Protein AF-A0A662R031-F1 (afdb_monomer)

Mean predicted aligned error: 3.91 Å

Sequence (204 aa):
MPPELRKPIEELRFLLDRGYPKSYAVKFISDHHRLHNQYRYILSRVVHSTSTVDVRRRKTVGCDELGGEILWIDGYNVIITVEHLITGEHLFLCDDGFLRDIKGVFRSYKLTESSKKSVNLILDFIGYIKPEYTYFILDEKISKSGELAGYIRRELKSRGMKGEVKLSDCVDSELKNVKNGIVATADGIIVDAVERVADLPMCV

Radius of gyration: 17.53 Å; Cα contacts (8 Å, |Δi|>4): 319; chains: 1; bounding box: 44×31×44 Å

Nearest PDB structures (foldseek):
  7k46-assembly1_A  TM=4.163E-01  e=2.071E-01  Leishmania major
  5mko-assembly1_B  TM=4.611E-01  e=1.226E+00  Pyrococcus horikoshii OT3
  3vrh-assembly1_A-2  TM=3.891E-01  e=2.055E+00  Pyrococcus horikoshii OT3
  8z91-assembly1_A  TM=4.596E-01  e=5.450E+00  soil metagenome
  7yzm-assembly1_B  TM=2.790E-01  e=2.441E+00  Carboxydothermus hydrogenoformans Z-2901

Structure (mmCIF, N/CA/C/O backbone):
data_AF-A0A662R031-F1
#
_entry.id   AF-A0A662R031-F1
#
loop_
_atom_site.group_PDB
_atom_site.id
_atom_site.type_symbol
_atom_site.label_atom_id
_atom_site.label_alt_id
_atom_site.label_comp_id
_atom_site.label_asym_id
_atom_site.label_entity_id
_atom_site.label_seq_id
_atom_site.pdbx_PDB_ins_code
_atom_site.Cartn_x
_atom_site.Cartn_y
_atom_site.Cartn_z
_atom_site.occupancy
_atom_site.B_iso_or_equiv
_atom_site.auth_seq_id
_atom_site.auth_comp_id
_atom_site.auth_asym_id
_atom_site.auth_atom_id
_atom_site.pdbx_PDB_model_num
ATOM 1 N N . MET A 1 1 ? 8.319 11.240 -15.036 1.00 70.31 1 MET A N 1
ATOM 2 C CA . MET A 1 1 ? 9.285 10.118 -15.064 1.00 70.31 1 MET A CA 1
ATOM 3 C C . MET A 1 1 ? 10.517 10.545 -15.855 1.00 70.31 1 MET A C 1
ATOM 5 O O . MET A 1 1 ? 10.316 11.185 -16.883 1.00 70.31 1 MET A O 1
ATOM 9 N N . PRO A 1 2 ? 11.749 10.260 -15.392 1.00 78.00 2 PRO A N 1
ATOM 10 C CA . PRO A 1 2 ? 12.975 10.646 -16.095 1.00 78.00 2 PRO A CA 1
ATOM 11 C C . PRO A 1 2 ? 13.027 10.091 -17.531 1.00 78.00 2 PRO A C 1
ATOM 13 O O . PRO A 1 2 ? 12.657 8.927 -17.726 1.00 78.00 2 PRO A O 1
ATOM 16 N N . PRO A 1 3 ? 13.483 10.872 -18.531 1.00 83.25 3 PRO A N 1
ATOM 17 C CA . PRO A 1 3 ? 13.564 10.421 -19.922 1.00 83.25 3 PRO A CA 1
ATOM 18 C C . PRO A 1 3 ? 14.404 9.154 -20.108 1.00 83.25 3 PRO A C 1
ATOM 20 O O . PRO A 1 3 ? 14.043 8.307 -20.926 1.00 83.25 3 PRO A O 1
ATOM 23 N N . GLU A 1 4 ? 15.469 8.973 -19.314 1.00 87.69 4 GLU A N 1
ATOM 24 C CA . GLU A 1 4 ? 16.324 7.783 -19.392 1.00 87.69 4 GLU A CA 1
ATOM 25 C C . GLU A 1 4 ? 15.608 6.472 -19.038 1.00 87.69 4 GLU A C 1
ATOM 27 O O . GLU A 1 4 ? 16.084 5.406 -19.415 1.00 87.69 4 GLU A O 1
ATOM 32 N N . LEU A 1 5 ? 14.452 6.518 -18.363 1.00 90.69 5 LEU A N 1
ATOM 33 C CA . LEU A 1 5 ? 13.699 5.316 -17.993 1.00 90.69 5 LEU A CA 1
ATOM 34 C C . LEU A 1 5 ? 12.710 4.857 -19.059 1.00 90.69 5 LEU A C 1
ATOM 36 O O . LEU A 1 5 ? 12.235 3.728 -18.981 1.00 90.69 5 LEU A O 1
ATOM 40 N N . ARG A 1 6 ? 12.412 5.681 -20.070 1.00 91.88 6 ARG A N 1
ATOM 41 C CA . ARG A 1 6 ? 11.380 5.351 -21.061 1.00 91.88 6 ARG A CA 1
ATOM 42 C C . ARG A 1 6 ? 11.679 4.037 -21.791 1.00 91.88 6 ARG A C 1
ATOM 44 O O . ARG A 1 6 ? 10.858 3.126 -21.760 1.00 91.88 6 ARG A O 1
ATOM 51 N N . LYS A 1 7 ? 12.866 3.927 -22.394 1.00 95.50 7 LYS A N 1
ATOM 52 C CA . LYS A 1 7 ? 13.281 2.728 -23.137 1.00 95.50 7 LYS A CA 1
ATOM 53 C C . LYS A 1 7 ? 13.470 1.498 -22.226 1.00 95.50 7 LYS A C 1
ATOM 55 O O . LYS A 1 7 ? 12.908 0.455 -22.553 1.00 95.50 7 LYS A O 1
ATOM 60 N N . PRO A 1 8 ? 14.144 1.602 -21.059 1.00 96.25 8 PRO A N 1
ATOM 61 C CA . PRO A 1 8 ? 14.191 0.508 -20.087 1.00 96.25 8 PRO A CA 1
ATOM 62 C C . PRO A 1 8 ? 12.818 -0.040 -19.682 1.00 96.25 8 PRO A C 1
ATOM 64 O O . PRO A 1 8 ? 12.670 -1.244 -19.503 1.00 96.25 8 PRO A O 1
ATOM 67 N N . ILE A 1 9 ? 11.805 0.815 -19.531 1.00 94.94 9 ILE A N 1
ATOM 68 C CA . ILE A 1 9 ? 10.456 0.387 -19.135 1.00 94.94 9 ILE A CA 1
ATOM 69 C C . ILE A 1 9 ? 9.765 -0.402 -20.245 1.00 94.94 9 ILE A C 1
ATOM 71 O O . ILE A 1 9 ? 9.167 -1.443 -19.970 1.00 94.94 9 ILE A O 1
ATOM 75 N N . GLU A 1 10 ? 9.864 0.068 -21.488 1.00 95.19 10 GLU A N 1
ATOM 76 C CA . GLU A 1 10 ? 9.324 -0.630 -22.659 1.00 95.19 10 GLU A CA 1
ATOM 77 C C . GLU A 1 10 ? 9.957 -2.028 -22.805 1.00 95.19 10 GLU A C 1
ATOM 79 O O . GLU A 1 10 ? 9.243 -3.025 -22.928 1.00 95.19 10 GLU A O 1
ATOM 84 N N . GLU A 1 11 ? 11.285 -2.123 -22.695 1.00 97.50 11 GLU A N 1
ATOM 85 C CA . GLU A 1 11 ? 12.022 -3.389 -22.799 1.00 97.50 11 GLU A CA 1
ATOM 86 C C . GLU A 1 11 ? 11.778 -4.323 -21.608 1.00 97.50 11 GLU A C 1
ATOM 88 O O . GLU A 1 11 ? 11.622 -5.533 -21.784 1.00 97.50 11 GLU A O 1
ATOM 93 N N . LEU A 1 12 ? 11.703 -3.781 -20.389 1.00 97.56 12 LEU A N 1
ATOM 94 C CA . LEU A 1 12 ? 11.386 -4.572 -19.206 1.00 97.56 12 LEU A CA 1
ATOM 95 C C . LEU A 1 12 ? 9.994 -5.187 -19.335 1.00 97.56 12 LEU A C 1
ATOM 97 O O . LEU A 1 12 ? 9.854 -6.395 -19.159 1.00 97.56 12 LEU A O 1
ATOM 101 N N . ARG A 1 13 ? 8.980 -4.400 -19.709 1.00 96.69 13 ARG A N 1
ATOM 102 C CA . ARG A 1 13 ? 7.622 -4.918 -19.909 1.00 96.69 13 ARG A CA 1
ATOM 103 C C . ARG A 1 13 ? 7.571 -5.984 -21.002 1.00 96.69 13 ARG A C 1
ATOM 105 O O . ARG A 1 13 ? 6.952 -7.021 -20.792 1.00 96.69 13 ARG A O 1
ATOM 112 N N . PHE A 1 14 ? 8.307 -5.800 -22.099 1.00 97.62 14 PHE A N 1
ATOM 113 C CA . PHE A 1 14 ? 8.427 -6.807 -23.158 1.00 97.62 14 PHE A CA 1
ATOM 114 C C . PHE A 1 14 ? 8.940 -8.167 -22.650 1.00 97.62 14 PHE A C 1
ATOM 116 O O . PHE A 1 14 ? 8.455 -9.211 -23.101 1.00 97.62 14 PHE A O 1
ATOM 123 N N . LEU A 1 15 ? 9.914 -8.165 -21.730 1.00 98.12 15 LEU A N 1
ATOM 124 C CA . LEU A 1 15 ? 10.421 -9.383 -21.093 1.00 98.12 15 LEU A CA 1
ATOM 125 C C . LEU A 1 15 ? 9.403 -9.967 -20.105 1.00 98.12 15 LEU A C 1
ATOM 127 O O . LEU A 1 15 ? 9.156 -11.172 -20.124 1.00 98.12 15 LEU A O 1
ATOM 131 N N . LEU A 1 16 ? 8.780 -9.138 -19.265 1.00 97.69 16 LEU A N 1
ATOM 132 C CA . LEU A 1 16 ? 7.789 -9.611 -18.291 1.00 97.69 16 LEU A CA 1
ATOM 133 C C . LEU A 1 16 ? 6.571 -10.246 -18.977 1.00 97.69 16 LEU A C 1
ATOM 135 O O . LEU A 1 16 ? 6.114 -11.301 -18.544 1.00 97.69 16 LEU A O 1
ATOM 139 N N . ASP A 1 17 ? 6.107 -9.675 -20.090 1.00 97.81 17 ASP A N 1
ATOM 140 C CA . ASP A 1 17 ? 5.004 -10.219 -20.897 1.00 97.81 17 ASP A CA 1
ATOM 141 C C . ASP A 1 17 ? 5.325 -11.592 -21.514 1.00 97.81 17 ASP A C 1
ATOM 143 O O . ASP A 1 17 ? 4.421 -12.333 -21.891 1.00 97.81 17 ASP A O 1
ATOM 147 N N . ARG A 1 18 ? 6.607 -11.970 -21.588 1.00 97.75 18 ARG A N 1
ATOM 148 C CA . ARG A 1 18 ? 7.075 -13.287 -22.059 1.00 97.75 18 ARG A CA 1
ATOM 149 C C . ARG A 1 18 ? 7.374 -14.267 -20.927 1.00 97.75 18 ARG A C 1
ATOM 151 O O . ARG A 1 18 ? 7.938 -15.329 -21.174 1.00 97.75 18 ARG A O 1
ATOM 158 N N . GLY A 1 19 ? 7.019 -13.918 -19.693 1.00 96.19 19 GLY A N 1
ATOM 159 C CA . GLY A 1 19 ? 7.200 -14.785 -18.532 1.00 96.19 19 GLY A CA 1
ATOM 160 C C . GLY A 1 19 ? 8.631 -14.826 -17.996 1.00 96.19 19 GLY A C 1
ATOM 161 O O . GLY A 1 19 ? 8.959 -15.718 -17.214 1.00 96.19 19 GLY A O 1
ATOM 162 N N . TYR A 1 20 ? 9.494 -13.877 -18.377 1.00 97.56 20 TYR A N 1
ATOM 163 C CA . TYR A 1 20 ? 10.816 -13.782 -17.763 1.00 97.56 20 TYR A CA 1
ATOM 164 C C . TYR A 1 20 ? 10.674 -13.403 -16.279 1.00 97.56 20 TYR A C 1
ATOM 166 O O . TYR A 1 20 ? 9.933 -12.469 -15.955 1.00 97.56 20 TYR A O 1
ATOM 174 N N . PRO A 1 21 ? 11.406 -14.063 -15.362 1.00 95.50 21 PRO A N 1
ATOM 175 C CA . PRO A 1 21 ? 11.334 -13.737 -13.944 1.00 95.50 21 PRO A CA 1
ATOM 176 C C . PRO A 1 21 ? 11.709 -12.275 -13.671 1.00 95.50 21 PRO A C 1
ATOM 178 O O . PRO A 1 21 ? 12.763 -11.797 -14.103 1.00 95.50 21 PRO A O 1
ATOM 181 N N . LYS A 1 22 ? 10.868 -11.571 -12.904 1.00 93.81 22 LYS A N 1
ATOM 182 C CA . LYS A 1 22 ? 10.973 -10.115 -12.717 1.00 93.81 22 LYS A CA 1
ATOM 183 C C . LYS A 1 22 ? 12.329 -9.658 -12.181 1.00 93.81 22 LYS A C 1
ATOM 185 O O . LYS A 1 22 ? 12.895 -8.701 -12.700 1.00 93.81 22 LYS A O 1
ATOM 190 N N . SER A 1 23 ? 12.880 -10.355 -11.189 1.00 94.12 23 SER A N 1
ATOM 191 C CA . SER A 1 23 ? 14.194 -10.028 -10.617 1.00 94.12 23 SER A CA 1
ATOM 192 C C . SER A 1 23 ? 15.321 -10.090 -11.655 1.00 94.12 23 SER A C 1
ATOM 194 O O . SER A 1 23 ? 16.174 -9.202 -11.694 1.00 94.12 23 SER A O 1
ATOM 196 N N . TYR A 1 24 ? 15.297 -11.095 -12.534 1.00 96.50 24 TYR A N 1
ATOM 197 C CA . TYR A 1 24 ? 16.278 -11.257 -13.605 1.00 96.50 24 TYR A CA 1
ATOM 198 C C . TYR A 1 24 ? 16.091 -10.217 -14.707 1.00 96.50 24 TYR A C 1
ATOM 200 O O . TYR A 1 24 ? 17.070 -9.600 -15.121 1.00 96.50 24 TYR A O 1
ATOM 208 N N . ALA A 1 25 ? 14.852 -9.978 -15.141 1.00 97.44 25 ALA A N 1
ATOM 209 C CA . ALA A 1 25 ? 14.551 -8.991 -16.173 1.00 97.44 25 ALA A CA 1
ATOM 210 C C . ALA A 1 25 ? 14.952 -7.571 -15.735 1.00 97.44 25 ALA A C 1
ATOM 212 O O . ALA A 1 25 ? 15.642 -6.872 -16.476 1.00 97.44 25 ALA A O 1
ATOM 213 N N . VAL A 1 26 ? 14.614 -7.170 -14.500 1.00 96.25 26 VAL A N 1
ATOM 214 C CA . VAL A 1 26 ? 15.021 -5.869 -13.938 1.00 96.25 26 VAL A CA 1
ATOM 215 C C . VAL A 1 26 ? 16.539 -5.741 -13.922 1.00 96.25 26 VAL A C 1
ATOM 217 O O . VAL A 1 26 ? 17.060 -4.716 -14.362 1.00 96.25 26 VAL A O 1
ATOM 220 N N . LYS A 1 27 ? 17.255 -6.764 -13.436 1.00 96.69 27 LYS A N 1
ATOM 221 C CA . LYS A 1 27 ? 18.722 -6.751 -13.393 1.00 96.69 27 LYS A CA 1
ATOM 222 C C . LYS A 1 27 ? 19.313 -6.611 -14.796 1.00 96.69 27 LYS A C 1
ATOM 224 O O . LYS A 1 27 ? 20.124 -5.718 -15.013 1.00 96.69 27 LYS A O 1
ATOM 229 N N . PHE A 1 28 ? 18.870 -7.443 -15.736 1.00 97.69 28 PHE A N 1
ATOM 230 C CA . PHE A 1 28 ? 19.368 -7.463 -17.109 1.00 97.69 28 PHE A CA 1
ATOM 231 C C . PHE A 1 28 ? 19.198 -6.109 -17.808 1.00 97.69 28 PHE A C 1
ATOM 233 O O . PHE A 1 28 ? 20.172 -5.549 -18.306 1.00 97.69 28 PHE A O 1
ATOM 240 N N . ILE A 1 29 ? 17.988 -5.544 -17.777 1.00 97.81 29 ILE A N 1
ATOM 241 C CA . ILE A 1 29 ? 17.701 -4.235 -18.379 1.00 97.81 29 ILE A CA 1
ATOM 242 C C . ILE A 1 29 ? 18.486 -3.123 -17.676 1.00 97.81 29 ILE A C 1
ATOM 244 O O . ILE A 1 29 ? 19.075 -2.260 -18.326 1.00 97.81 29 ILE A O 1
ATOM 248 N N . SER A 1 30 ? 18.552 -3.160 -16.345 1.00 96.38 30 SER A N 1
ATOM 249 C CA . SER A 1 30 ? 19.303 -2.168 -15.572 1.00 96.38 30 SER A CA 1
ATOM 250 C C . SER A 1 30 ? 20.797 -2.175 -15.887 1.00 96.38 30 SER A C 1
ATOM 252 O O . SER A 1 30 ? 21.406 -1.110 -15.974 1.00 96.38 30 SER A O 1
ATOM 254 N N . ASP A 1 31 ? 21.394 -3.357 -16.043 1.00 96.88 31 ASP A N 1
ATOM 255 C CA . ASP A 1 31 ? 22.805 -3.513 -16.393 1.00 96.88 31 ASP A CA 1
ATOM 256 C C . ASP A 1 31 ? 23.059 -3.081 -17.847 1.00 96.88 31 ASP A C 1
ATOM 258 O O . ASP A 1 31 ? 24.021 -2.354 -18.103 1.00 96.88 31 ASP A O 1
ATOM 262 N N . HIS A 1 32 ? 22.165 -3.435 -18.781 1.00 96.81 32 HIS A N 1
ATOM 263 C CA . HIS A 1 32 ? 22.250 -3.040 -20.191 1.00 96.81 32 HIS A CA 1
ATOM 264 C C . HIS A 1 32 ? 22.290 -1.513 -20.372 1.00 96.81 32 HIS A C 1
ATOM 266 O O . HIS A 1 32 ? 23.152 -0.995 -21.081 1.00 96.81 32 HIS A O 1
ATOM 272 N N . HIS A 1 33 ? 21.415 -0.789 -19.668 1.00 96.19 33 HIS A N 1
ATOM 273 C CA . HIS A 1 33 ? 21.336 0.679 -19.714 1.00 96.19 33 HIS A CA 1
ATOM 274 C C . HIS A 1 33 ? 22.243 1.385 -18.697 1.00 96.19 33 HIS A C 1
ATOM 276 O O . HIS A 1 33 ? 22.191 2.607 -18.578 1.00 96.19 33 HIS A O 1
ATOM 282 N N . ARG A 1 34 ? 23.076 0.641 -17.953 1.00 95.19 34 ARG A N 1
ATOM 283 C CA . ARG A 1 34 ? 23.978 1.171 -16.909 1.00 95.19 34 ARG A CA 1
ATOM 284 C C . ARG A 1 34 ? 23.257 2.037 -15.863 1.00 95.19 34 ARG A C 1
ATOM 286 O O . ARG A 1 34 ? 23.796 3.031 -15.382 1.00 95.19 34 ARG A O 1
ATOM 293 N N . LEU A 1 35 ? 22.039 1.648 -15.488 1.00 93.62 35 LEU A N 1
ATOM 294 C CA . LEU A 1 35 ? 21.211 2.400 -14.549 1.00 93.62 35 LEU A CA 1
ATOM 295 C C . LEU A 1 35 ? 21.768 2.332 -13.122 1.00 93.62 35 LEU A C 1
ATOM 297 O O . LEU A 1 35 ? 22.112 1.254 -12.620 1.00 93.62 35 LEU A O 1
ATOM 301 N N . HIS A 1 36 ? 21.777 3.480 -12.440 1.00 89.44 36 HIS A N 1
ATOM 302 C CA . HIS A 1 36 ? 22.075 3.572 -11.010 1.00 89.44 36 HIS A CA 1
ATOM 303 C C . HIS A 1 36 ? 21.047 2.810 -10.165 1.00 89.44 36 HIS A C 1
ATOM 305 O O . HIS A 1 36 ? 19.887 2.671 -10.554 1.00 89.44 36 HIS A O 1
ATOM 311 N N . ASN A 1 37 ? 21.451 2.369 -8.969 1.00 86.19 37 ASN A N 1
ATOM 312 C CA . ASN A 1 37 ? 20.627 1.543 -8.073 1.00 86.19 37 ASN A CA 1
ATOM 313 C C . ASN A 1 37 ? 19.228 2.118 -7.800 1.00 86.19 37 ASN A C 1
ATOM 315 O O . ASN A 1 37 ? 18.265 1.354 -7.764 1.00 86.19 37 ASN A O 1
ATOM 319 N N . GLN A 1 38 ? 19.097 3.445 -7.688 1.00 85.94 38 GLN A N 1
ATOM 320 C CA . GLN A 1 38 ? 17.798 4.107 -7.510 1.00 85.94 38 GLN A CA 1
ATOM 321 C C . GLN A 1 38 ? 16.811 3.770 -8.640 1.00 85.94 38 GLN A C 1
ATOM 323 O O . GLN A 1 38 ? 15.651 3.459 -8.394 1.00 85.94 38 GLN A O 1
ATOM 328 N N . TYR A 1 39 ? 17.286 3.754 -9.886 1.00 88.88 39 TYR A N 1
ATOM 329 C CA . TYR A 1 39 ? 16.472 3.480 -11.063 1.00 88.88 39 TYR A CA 1
ATOM 330 C C . TYR A 1 39 ? 16.146 2.001 -11.198 1.00 88.88 39 TYR A C 1
ATOM 332 O O . TYR A 1 39 ? 15.041 1.659 -11.600 1.00 88.88 39 TYR A O 1
ATOM 340 N N . ARG A 1 40 ? 17.058 1.120 -10.780 1.00 90.75 40 ARG A N 1
ATOM 341 C CA . ARG A 1 40 ? 16.777 -0.322 -10.694 1.00 90.75 40 ARG A CA 1
ATOM 342 C C . ARG A 1 40 ? 15.615 -0.597 -9.745 1.00 90.75 40 ARG A C 1
ATOM 344 O O . ARG A 1 40 ? 14.733 -1.393 -10.055 1.00 90.75 40 ARG A O 1
ATOM 351 N N . TYR A 1 41 ? 15.616 0.088 -8.603 1.00 86.88 41 TYR A N 1
ATOM 352 C CA . TYR A 1 41 ? 14.553 -0.010 -7.612 1.00 86.88 41 TYR A CA 1
ATOM 353 C C . TYR A 1 41 ? 13.230 0.583 -8.118 1.00 86.88 41 TYR A C 1
ATOM 355 O O . TYR A 1 41 ? 12.176 -0.017 -7.936 1.00 86.88 41 TYR A O 1
ATOM 363 N N . ILE A 1 42 ? 13.278 1.711 -8.834 1.00 89.00 42 ILE A N 1
ATOM 364 C CA . ILE A 1 42 ? 12.097 2.261 -9.514 1.00 89.00 42 ILE A CA 1
ATOM 365 C C . ILE A 1 42 ? 11.533 1.244 -10.515 1.00 89.00 42 ILE A C 1
ATOM 367 O O . ILE A 1 42 ? 10.347 0.939 -10.464 1.00 89.00 42 ILE A O 1
ATOM 371 N N . LEU A 1 43 ? 12.365 0.657 -11.382 1.00 91.38 43 LEU A N 1
ATOM 372 C CA . LEU A 1 43 ? 11.917 -0.331 -12.369 1.00 91.38 43 LEU A CA 1
ATOM 373 C C . LEU A 1 43 ? 11.279 -1.565 -11.718 1.00 91.38 43 LEU A C 1
ATOM 375 O O . LEU A 1 43 ? 10.260 -2.055 -12.206 1.00 91.38 43 LEU A O 1
ATOM 379 N N . SER A 1 44 ? 11.837 -2.058 -10.607 1.00 90.00 44 SER A N 1
ATOM 380 C CA . SER A 1 44 ? 11.264 -3.208 -9.899 1.00 90.00 44 SER A CA 1
ATOM 381 C C . SER A 1 44 ? 9.912 -2.904 -9.251 1.00 90.00 44 SER A C 1
ATOM 383 O O . SER A 1 44 ? 9.100 -3.816 -9.097 1.00 90.00 44 SER A O 1
ATOM 385 N N . ARG A 1 45 ? 9.639 -1.645 -8.899 1.00 87.94 45 ARG A N 1
ATOM 386 C CA . ARG A 1 45 ? 8.375 -1.209 -8.287 1.00 87.94 45 ARG A CA 1
ATOM 387 C C . ARG A 1 45 ? 7.319 -0.801 -9.314 1.00 87.94 45 ARG A C 1
ATOM 389 O O . ARG A 1 45 ? 6.147 -1.082 -9.098 1.00 87.94 45 ARG A O 1
ATOM 396 N N . VAL A 1 46 ? 7.730 -0.156 -10.405 1.00 89.00 46 VAL A N 1
ATOM 397 C CA . VAL A 1 46 ? 6.828 0.546 -11.335 1.00 89.00 46 VAL A CA 1
ATOM 398 C C . VAL A 1 46 ? 6.393 -0.308 -12.518 1.00 89.00 46 VAL A C 1
ATOM 400 O O . VAL A 1 46 ? 5.334 -0.033 -13.066 1.00 89.00 46 VAL A O 1
ATOM 403 N N . VAL A 1 47 ? 7.186 -1.305 -12.927 1.00 92.56 47 VAL A N 1
ATOM 404 C CA . VAL A 1 47 ? 6.916 -2.072 -14.153 1.00 92.56 47 VAL A CA 1
ATOM 405 C C . VAL A 1 47 ? 6.450 -3.486 -13.834 1.00 92.56 47 VAL A C 1
ATOM 407 O O . VAL A 1 47 ? 7.099 -4.233 -13.088 1.00 92.56 47 VAL A O 1
ATOM 410 N N . HIS A 1 48 ? 5.341 -3.871 -14.447 1.00 94.38 48 HIS A N 1
ATOM 411 C CA . HIS A 1 48 ? 4.742 -5.195 -14.388 1.00 94.38 48 HIS A CA 1
ATOM 412 C C . HIS A 1 48 ? 4.416 -5.687 -15.807 1.00 94.38 48 HIS A C 1
ATOM 414 O O . HIS A 1 48 ? 4.449 -4.921 -16.774 1.00 94.38 48 HIS A O 1
ATOM 420 N N . SER A 1 49 ? 4.139 -6.986 -15.952 1.00 96.06 49 SER A N 1
ATOM 421 C CA . SER A 1 49 ? 3.552 -7.476 -17.201 1.00 96.06 49 SER A CA 1
ATOM 422 C C . SER A 1 49 ? 2.141 -6.912 -17.356 1.00 96.06 49 SER A C 1
ATOM 424 O O . SER A 1 49 ? 1.444 -6.658 -16.368 1.00 96.06 49 SER A O 1
ATOM 426 N N . THR A 1 50 ? 1.693 -6.773 -18.597 1.00 96.31 50 THR A N 1
ATOM 427 C CA . THR A 1 50 ? 0.330 -6.370 -18.946 1.00 96.31 50 THR A CA 1
ATOM 428 C C . THR A 1 50 ? -0.694 -7.266 -18.245 1.00 96.31 50 THR A C 1
ATOM 430 O O . THR A 1 50 ? -1.632 -6.771 -17.629 1.00 96.31 50 THR A O 1
ATOM 433 N N . SER A 1 51 ? -0.450 -8.581 -18.213 1.00 96.19 51 SER A N 1
ATOM 434 C CA . SER A 1 51 ? -1.327 -9.534 -17.524 1.00 96.19 51 SER A CA 1
ATOM 435 C C . SER A 1 51 ? -1.446 -9.263 -16.019 1.00 96.19 51 SER A C 1
ATOM 437 O O . SER A 1 51 ? -2.538 -9.363 -15.464 1.00 96.19 51 SER A O 1
ATOM 439 N N . THR A 1 52 ? -0.343 -8.916 -15.346 1.00 96.25 52 THR A N 1
ATOM 440 C CA . THR A 1 52 ? -0.350 -8.571 -13.918 1.00 96.25 52 THR A CA 1
ATOM 441 C C . THR A 1 52 ? -1.082 -7.255 -13.685 1.00 96.25 52 THR A C 1
ATOM 443 O O . THR A 1 52 ? -1.922 -7.191 -12.792 1.00 96.25 52 THR A O 1
ATOM 446 N N . VAL A 1 53 ? -0.824 -6.231 -14.506 1.00 96.50 53 VAL A N 1
ATOM 447 C CA . VAL A 1 53 ? -1.532 -4.941 -14.436 1.00 96.50 53 VAL A CA 1
ATOM 448 C C . VAL A 1 53 ? -3.042 -5.146 -14.552 1.00 96.50 53 VAL A C 1
ATOM 450 O O . VAL A 1 53 ? -3.794 -4.644 -13.718 1.00 96.50 53 VAL A O 1
ATOM 453 N N . ASP A 1 54 ? -3.490 -5.934 -15.528 1.00 96.94 54 ASP A N 1
ATOM 454 C CA . ASP A 1 54 ? -4.913 -6.187 -15.753 1.00 96.94 54 ASP A CA 1
ATOM 455 C C . ASP A 1 54 ? -5.562 -6.946 -14.589 1.00 96.94 54 ASP A C 1
ATOM 457 O O . ASP A 1 54 ? -6.685 -6.632 -14.196 1.00 96.94 54 ASP A O 1
ATOM 461 N N . VAL A 1 55 ? -4.868 -7.936 -14.013 1.00 97.12 55 VAL A N 1
ATOM 462 C CA . VAL A 1 55 ? -5.347 -8.655 -12.819 1.00 97.12 55 VAL A CA 1
ATOM 463 C C . VAL A 1 55 ? -5.507 -7.701 -11.643 1.00 97.12 55 VAL A C 1
ATOM 465 O O . VAL A 1 55 ? -6.546 -7.737 -10.992 1.00 97.12 55 VAL A O 1
ATOM 468 N N . ARG A 1 56 ? -4.512 -6.846 -11.382 1.00 97.31 56 ARG A N 1
ATOM 469 C CA . ARG A 1 56 ? -4.550 -5.887 -10.272 1.00 97.31 56 ARG A CA 1
ATOM 470 C C . ARG A 1 56 ? -5.682 -4.886 -10.444 1.00 97.31 56 ARG A C 1
ATOM 472 O O . ARG A 1 56 ? -6.505 -4.765 -9.548 1.00 97.31 56 ARG A O 1
ATOM 479 N N . ARG A 1 57 ? -5.803 -4.274 -11.624 1.00 96.31 57 ARG A N 1
ATOM 480 C CA . ARG A 1 57 ? -6.872 -3.309 -11.923 1.00 96.31 57 ARG A CA 1
ATOM 481 C C . ARG A 1 57 ? -8.272 -3.880 -11.721 1.00 96.31 57 ARG A C 1
ATOM 483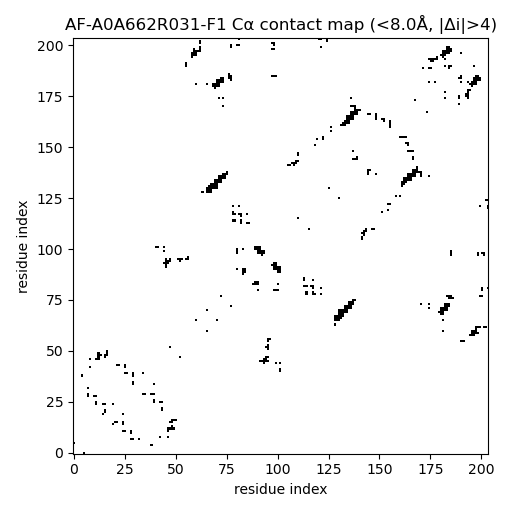 O O . ARG A 1 57 ? -9.133 -3.170 -11.227 1.00 96.31 57 ARG A O 1
ATOM 490 N N . ARG A 1 58 ? -8.503 -5.153 -12.065 1.00 96.75 58 ARG A N 1
ATOM 491 C CA . ARG A 1 58 ? -9.817 -5.799 -11.882 1.00 96.75 58 ARG A CA 1
ATOM 492 C C . ARG A 1 58 ? -10.242 -5.957 -10.422 1.00 96.75 58 ARG A C 1
ATOM 494 O O . ARG A 1 58 ? -11.434 -6.092 -10.177 1.00 96.75 58 ARG A O 1
ATOM 501 N N . LYS A 1 59 ? -9.296 -5.987 -9.481 1.00 96.88 59 LYS A N 1
ATOM 502 C CA . LYS A 1 59 ? -9.584 -6.086 -8.042 1.00 96.88 59 LYS A CA 1
ATOM 503 C C . LYS A 1 59 ? -9.402 -4.782 -7.276 1.00 96.88 59 LYS A C 1
ATOM 505 O O . LYS A 1 59 ? -9.699 -4.747 -6.081 1.00 96.88 59 LYS A O 1
ATOM 510 N N . THR A 1 60 ? -8.892 -3.741 -7.929 1.00 97.88 60 THR A N 1
ATOM 511 C CA . THR A 1 60 ? -8.783 -2.417 -7.325 1.00 97.88 60 THR A CA 1
ATOM 512 C C . THR A 1 60 ? -10.177 -1.832 -7.142 1.00 97.88 60 THR A C 1
ATOM 514 O O . THR A 1 60 ? -10.951 -1.750 -8.092 1.00 97.88 60 THR A O 1
ATOM 517 N N . VAL A 1 61 ? -10.478 -1.426 -5.915 1.00 97.75 61 VAL A N 1
ATOM 518 C CA . VAL A 1 61 ? -11.726 -0.783 -5.511 1.00 97.75 61 VAL A CA 1
ATOM 519 C C . VAL A 1 61 ? -11.496 0.726 -5.432 1.00 97.75 61 VAL A C 1
ATOM 521 O O . VAL A 1 61 ? -10.465 1.167 -4.915 1.00 97.75 61 VAL A O 1
ATOM 524 N N . GLY A 1 62 ? -12.430 1.521 -5.961 1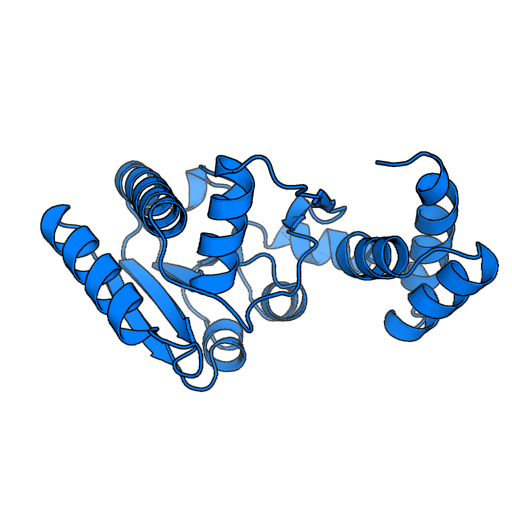.00 96.75 62 GLY A N 1
ATOM 525 C CA . GLY A 1 62 ? -12.362 2.978 -5.902 1.00 96.75 62 GLY A CA 1
ATOM 526 C C . GLY A 1 62 ? -12.574 3.523 -4.487 1.00 96.75 62 GLY A C 1
ATOM 527 O O . GLY A 1 62 ? -13.210 2.890 -3.648 1.00 96.75 62 GLY A O 1
ATOM 528 N N . CYS A 1 63 ? -12.072 4.732 -4.222 1.00 96.38 63 CYS A N 1
ATOM 529 C CA . CYS A 1 63 ? -12.192 5.382 -2.911 1.00 96.38 63 CYS A CA 1
ATOM 530 C C . CYS A 1 63 ? -13.653 5.529 -2.447 1.00 96.38 63 CYS A C 1
ATOM 532 O O . CYS A 1 63 ? -13.945 5.344 -1.267 1.00 96.38 63 CYS A O 1
ATOM 534 N N . ASP A 1 64 ? -14.571 5.801 -3.379 1.00 95.62 64 ASP A N 1
ATOM 535 C CA . ASP A 1 64 ? -16.000 5.985 -3.095 1.00 95.62 64 ASP A CA 1
ATOM 536 C C . ASP A 1 64 ? -16.731 4.670 -2.762 1.00 95.62 64 ASP A C 1
ATOM 538 O O . ASP A 1 64 ? -17.819 4.678 -2.190 1.00 95.62 64 ASP A O 1
ATOM 542 N N . GLU A 1 65 ? -16.127 3.526 -3.088 1.00 96.50 65 GLU A N 1
ATOM 543 C CA . GLU A 1 65 ? -16.692 2.189 -2.885 1.00 96.50 65 GLU A CA 1
ATOM 544 C C . GLU A 1 65 ? -16.264 1.561 -1.545 1.00 96.50 65 GLU A C 1
ATOM 546 O O . GLU A 1 65 ? -16.632 0.429 -1.248 1.00 96.50 65 GLU A O 1
ATOM 551 N N . LEU A 1 66 ? -15.484 2.274 -0.722 1.00 97.50 66 LEU A N 1
ATOM 552 C CA . LEU A 1 66 ? -15.021 1.773 0.582 1.00 97.50 66 LEU A CA 1
ATOM 553 C C . LEU A 1 66 ? -16.074 1.918 1.696 1.00 97.50 66 LEU A C 1
ATOM 555 O O . LEU A 1 66 ? -15.901 1.384 2.793 1.00 97.50 66 LEU A O 1
ATOM 559 N N . GLY A 1 67 ? -17.148 2.671 1.450 1.00 97.31 67 GLY A N 1
ATOM 560 C CA . GLY A 1 67 ? -18.197 2.921 2.435 1.00 97.31 67 GLY A CA 1
ATOM 561 C C . GLY A 1 67 ? -19.018 1.670 2.737 1.00 97.31 67 GLY A C 1
ATOM 562 O O . GLY A 1 67 ? -19.405 0.936 1.835 1.00 97.31 67 GLY A O 1
ATOM 563 N N . GLY A 1 68 ? -19.294 1.419 4.019 1.00 97.62 68 GLY A N 1
ATOM 564 C CA . GLY A 1 68 ? -20.015 0.220 4.461 1.00 97.62 68 GLY A CA 1
ATOM 565 C C . GLY A 1 68 ? -19.246 -1.102 4.329 1.00 97.62 68 GLY A C 1
ATOM 566 O O . GLY A 1 68 ? -19.806 -2.142 4.644 1.00 97.62 68 GLY A O 1
ATOM 567 N N . GLU A 1 69 ? -17.981 -1.082 3.909 1.00 98.00 69 GLU A N 1
ATOM 568 C CA . GLU A 1 69 ? -17.143 -2.279 3.767 1.00 98.00 69 GLU A CA 1
ATOM 569 C C . GLU A 1 69 ? -16.292 -2.536 5.018 1.00 98.00 69 GLU A C 1
ATOM 571 O O . GLU A 1 69 ? -16.100 -1.654 5.860 1.00 98.00 69 GLU A O 1
ATOM 576 N N . ILE A 1 70 ? -15.725 -3.738 5.130 1.00 98.44 70 ILE A N 1
ATOM 577 C CA . ILE A 1 70 ? -14.661 -4.017 6.103 1.00 98.44 70 ILE A CA 1
ATOM 578 C C . ILE A 1 70 ? -13.319 -3.641 5.474 1.00 98.44 70 ILE A C 1
ATOM 580 O O . ILE A 1 70 ? -12.943 -4.188 4.440 1.00 98.44 70 ILE A O 1
ATOM 584 N N . LEU A 1 71 ? -12.573 -2.739 6.107 1.00 98.44 71 LEU A N 1
ATOM 585 C CA . LEU A 1 71 ? -11.293 -2.245 5.602 1.00 98.44 71 LEU A CA 1
ATOM 586 C C . LEU A 1 71 ? -10.123 -2.797 6.425 1.00 98.44 71 LEU A C 1
ATOM 588 O O . LEU A 1 71 ? -10.092 -2.645 7.643 1.00 98.44 71 LEU A O 1
ATOM 592 N N . TRP A 1 72 ? -9.135 -3.389 5.760 1.00 98.62 72 TRP A N 1
ATOM 593 C CA . TRP A 1 72 ? -7.895 -3.886 6.361 1.00 98.62 72 TRP A CA 1
ATOM 594 C C . TRP A 1 72 ? -6.718 -3.050 5.876 1.00 98.62 72 TRP A C 1
ATOM 596 O O . TRP A 1 72 ? -6.343 -3.122 4.714 1.00 98.62 72 TRP A O 1
ATOM 606 N N . ILE A 1 73 ? -6.129 -2.248 6.751 1.00 98.38 73 ILE A N 1
ATOM 607 C CA . ILE A 1 73 ? -5.080 -1.293 6.404 1.00 98.38 73 ILE A CA 1
ATOM 608 C C . ILE A 1 73 ? -3.718 -1.877 6.757 1.00 98.38 73 ILE A C 1
ATOM 610 O O . ILE A 1 73 ? -3.452 -2.201 7.917 1.00 98.38 73 ILE A O 1
ATOM 614 N N . ASP A 1 74 ? -2.842 -1.938 5.758 1.00 96.81 74 ASP A N 1
ATOM 615 C CA . ASP A 1 74 ? -1.414 -2.191 5.922 1.00 96.81 74 ASP A CA 1
ATOM 616 C C . ASP A 1 74 ? -0.743 -0.954 6.532 1.00 96.81 74 ASP A C 1
ATOM 618 O O . ASP A 1 74 ? -0.310 -0.029 5.838 1.00 96.81 74 ASP A O 1
ATOM 622 N N . GLY A 1 75 ? -0.772 -0.881 7.863 1.00 95.62 75 GLY A N 1
ATOM 623 C CA . GLY A 1 75 ? -0.682 0.383 8.578 1.00 95.62 75 GLY A CA 1
ATOM 624 C C . GLY A 1 75 ? 0.614 1.136 8.310 1.00 95.62 75 GLY A C 1
ATOM 625 O O . GLY A 1 75 ? 0.560 2.313 7.973 1.00 95.62 75 GLY A O 1
ATOM 626 N N . TYR A 1 76 ? 1.775 0.483 8.395 1.00 92.56 76 TYR A N 1
ATOM 627 C CA . TYR A 1 76 ? 3.046 1.171 8.150 1.00 92.56 76 TYR A CA 1
ATOM 628 C C . TYR A 1 76 ? 3.208 1.607 6.698 1.00 92.56 76 TYR A C 1
ATOM 630 O O . TYR A 1 76 ? 3.565 2.759 6.462 1.00 92.56 76 TYR A O 1
ATOM 638 N N . ASN A 1 77 ? 2.919 0.727 5.737 1.00 92.38 77 ASN A N 1
ATOM 639 C CA . ASN A 1 77 ? 3.059 1.047 4.317 1.00 92.38 77 ASN A CA 1
ATOM 640 C C . ASN A 1 77 ? 2.160 2.224 3.922 1.00 92.38 77 ASN A C 1
ATOM 642 O O . ASN A 1 77 ? 2.613 3.163 3.265 1.00 92.38 77 ASN A O 1
ATOM 646 N N . VAL A 1 78 ? 0.909 2.223 4.384 1.00 95.56 78 VAL A N 1
ATOM 647 C CA . VAL A 1 78 ? -0.040 3.304 4.106 1.00 95.56 78 VAL A CA 1
ATOM 648 C C . VAL A 1 78 ? 0.360 4.596 4.821 1.00 95.56 78 VAL A C 1
ATOM 650 O O . VAL A 1 78 ? 0.458 5.635 4.172 1.00 95.56 78 VAL A O 1
ATOM 653 N N . ILE A 1 79 ? 0.652 4.553 6.127 1.00 95.00 79 ILE A N 1
ATOM 654 C CA . ILE A 1 79 ? 1.016 5.751 6.905 1.00 95.00 79 ILE A CA 1
ATOM 655 C C . ILE A 1 79 ? 2.278 6.411 6.345 1.00 95.00 79 ILE A C 1
ATOM 657 O O . ILE A 1 79 ? 2.301 7.631 6.199 1.00 95.00 79 ILE A O 1
ATOM 661 N N . ILE A 1 80 ? 3.302 5.625 6.001 1.00 91.69 80 ILE A N 1
ATOM 662 C CA . ILE A 1 80 ? 4.557 6.138 5.436 1.00 91.69 80 ILE A CA 1
ATOM 663 C C . ILE A 1 80 ? 4.320 6.742 4.051 1.00 91.69 80 ILE A C 1
ATOM 665 O O . ILE A 1 80 ? 4.839 7.816 3.760 1.00 91.69 80 ILE A O 1
ATOM 669 N N . THR A 1 81 ? 3.498 6.111 3.209 1.00 93.38 81 THR A N 1
ATOM 670 C CA . THR A 1 81 ? 3.181 6.663 1.883 1.00 93.38 81 THR A CA 1
ATOM 671 C C . THR A 1 81 ? 2.447 8.002 2.002 1.00 93.38 81 THR A C 1
ATOM 673 O O . THR A 1 81 ? 2.813 8.964 1.328 1.00 93.38 81 THR A O 1
ATOM 676 N N . VAL A 1 82 ? 1.477 8.111 2.915 1.00 95.25 82 VAL A N 1
ATOM 677 C CA . VAL A 1 82 ? 0.788 9.381 3.202 1.00 95.25 82 VAL A CA 1
ATOM 678 C C . VAL A 1 82 ? 1.740 10.408 3.832 1.00 95.25 82 VAL A C 1
ATOM 680 O O . VAL A 1 82 ? 1.675 11.594 3.518 1.00 95.25 82 VAL A O 1
ATOM 683 N N . GLU A 1 83 ? 2.681 9.980 4.674 1.00 93.44 83 GLU A N 1
ATOM 684 C CA . GLU A 1 83 ? 3.709 10.864 5.238 1.00 93.44 83 GLU A CA 1
ATOM 685 C C . GLU A 1 83 ? 4.606 11.458 4.149 1.00 93.44 83 GLU A C 1
ATOM 687 O O . GLU A 1 83 ? 4.850 12.668 4.137 1.00 93.44 83 GLU A O 1
ATOM 692 N N . HIS A 1 84 ? 5.041 10.638 3.196 1.00 91.75 84 HIS A N 1
ATOM 693 C CA . HIS A 1 84 ? 5.797 11.083 2.030 1.00 91.75 84 HIS A CA 1
ATOM 694 C C . HIS A 1 84 ? 4.986 12.046 1.151 1.00 91.75 84 HIS A C 1
ATOM 696 O O . HIS A 1 84 ? 5.545 13.030 0.670 1.00 91.75 84 HIS A O 1
ATOM 702 N N . LEU A 1 85 ? 3.674 11.828 1.005 1.00 91.81 85 LEU A N 1
ATOM 703 C CA . LEU A 1 85 ? 2.782 12.748 0.292 1.00 91.81 85 LEU A CA 1
ATOM 704 C C . LEU A 1 85 ? 2.755 14.131 0.963 1.00 91.81 85 LEU A C 1
ATOM 706 O O . LEU A 1 85 ? 2.970 15.146 0.303 1.00 91.81 85 LEU A O 1
ATOM 710 N N . ILE A 1 86 ? 2.567 14.174 2.286 1.00 91.00 86 ILE A N 1
ATOM 711 C CA . ILE A 1 86 ? 2.501 15.422 3.068 1.00 91.00 86 ILE A CA 1
ATOM 712 C C . ILE A 1 86 ? 3.844 16.163 3.070 1.00 91.00 86 ILE A C 1
ATOM 714 O O . ILE A 1 86 ? 3.885 17.393 3.040 1.00 91.00 86 ILE A O 1
ATOM 718 N N . THR A 1 87 ? 4.951 15.427 3.145 1.00 89.69 87 THR A N 1
ATOM 719 C CA . THR A 1 87 ? 6.304 15.999 3.225 1.00 89.69 87 THR A CA 1
ATOM 720 C C . THR A 1 87 ? 6.908 16.335 1.858 1.00 89.69 87 THR A C 1
ATOM 722 O O . THR A 1 87 ? 7.996 16.908 1.803 1.00 89.69 87 THR A O 1
ATOM 725 N N . GLY A 1 88 ? 6.197 16.047 0.762 1.00 85.69 88 GLY A N 1
ATOM 726 C CA . GLY A 1 88 ? 6.634 16.349 -0.602 1.00 85.69 88 GLY A CA 1
ATOM 727 C C . GLY A 1 88 ? 7.759 15.440 -1.100 1.00 85.69 88 GLY A C 1
ATOM 728 O O . GLY A 1 88 ? 8.535 15.833 -1.973 1.00 85.69 88 GLY A O 1
ATOM 729 N N . GLU A 1 89 ? 7.880 14.238 -0.539 1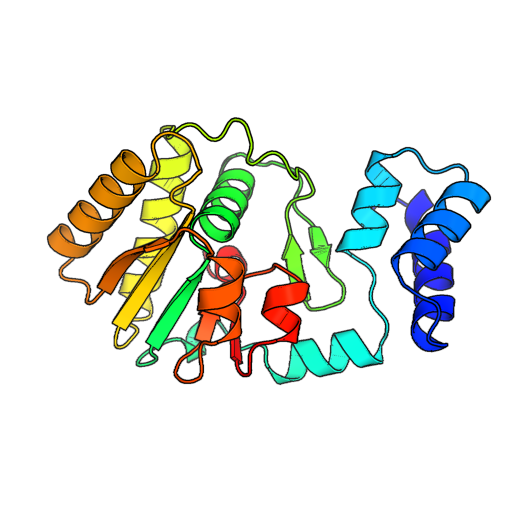.00 86.06 89 GLU A N 1
ATOM 730 C CA . GLU A 1 89 ? 8.830 13.243 -1.015 1.00 86.06 89 GLU A CA 1
ATOM 731 C C . GLU A 1 89 ? 8.394 12.613 -2.348 1.00 86.06 89 GLU A C 1
ATOM 733 O O . GLU A 1 89 ? 7.233 12.654 -2.756 1.00 86.06 89 GLU A O 1
ATOM 738 N N . HIS A 1 90 ? 9.350 12.010 -3.060 1.00 83.00 90 HIS A N 1
ATOM 739 C CA . HIS A 1 90 ? 9.081 11.398 -4.357 1.00 83.00 90 HIS A CA 1
ATOM 740 C C . HIS A 1 90 ? 8.257 10.110 -4.227 1.00 83.00 90 HIS A C 1
ATOM 742 O O . HIS A 1 90 ? 8.770 9.064 -3.821 1.00 83.00 90 HIS A O 1
ATOM 748 N N . LEU A 1 91 ? 7.003 10.187 -4.671 1.00 88.62 91 LEU A N 1
ATOM 749 C CA . LEU A 1 91 ? 6.107 9.055 -4.893 1.00 88.62 91 LEU A CA 1
ATOM 750 C C . LEU A 1 91 ? 5.944 8.780 -6.391 1.00 88.62 91 LEU A C 1
ATOM 752 O O . LEU A 1 91 ? 6.099 9.669 -7.233 1.00 88.62 91 LEU A O 1
ATOM 756 N N . PHE A 1 92 ? 5.633 7.531 -6.726 1.00 88.12 92 PHE A N 1
ATOM 757 C CA . PHE A 1 92 ? 5.481 7.075 -8.101 1.00 88.12 92 PHE A CA 1
ATOM 758 C C . PHE A 1 92 ? 4.109 6.452 -8.293 1.00 88.12 92 PHE A C 1
ATOM 760 O O . PHE A 1 92 ? 3.784 5.451 -7.657 1.00 88.12 92 PHE A O 1
ATOM 767 N N . LEU A 1 93 ? 3.341 7.017 -9.223 1.00 90.25 93 LEU A N 1
ATOM 768 C CA . LEU A 1 93 ? 2.164 6.355 -9.762 1.00 90.25 93 LEU A CA 1
ATOM 769 C C . LEU A 1 93 ? 2.628 5.243 -10.710 1.00 90.25 93 LEU A C 1
ATOM 771 O O . LEU A 1 93 ? 3.222 5.512 -11.759 1.00 90.25 93 LEU A O 1
ATOM 775 N N . CYS A 1 94 ? 2.421 4.000 -10.292 1.00 90.69 94 CYS A N 1
ATOM 776 C CA . CYS A 1 94 ? 2.868 2.808 -11.000 1.00 90.69 94 CYS A CA 1
ATOM 777 C C . CYS A 1 94 ? 1.913 2.433 -12.142 1.00 90.69 94 CYS A C 1
ATOM 779 O O . CYS A 1 94 ? 0.786 2.919 -12.226 1.00 90.69 94 CYS A O 1
ATOM 781 N N . ASP A 1 95 ? 2.359 1.551 -13.039 1.00 87.25 95 ASP A N 1
ATOM 782 C CA . ASP A 1 95 ? 1.572 1.127 -14.206 1.00 87.25 95 ASP A CA 1
ATOM 783 C C . ASP A 1 95 ? 0.240 0.436 -13.854 1.00 87.25 95 ASP A C 1
ATOM 785 O O . ASP A 1 95 ? -0.753 0.553 -14.584 1.00 87.25 95 ASP A O 1
ATOM 789 N N . ASP A 1 96 ? 0.206 -0.231 -12.706 1.00 91.50 96 ASP A N 1
ATOM 790 C CA . ASP A 1 96 ? -0.956 -0.874 -12.103 1.00 91.50 96 ASP A CA 1
ATOM 791 C C . ASP A 1 96 ? -1.903 0.093 -11.379 1.00 91.50 96 ASP A C 1
ATOM 793 O O . ASP A 1 96 ? -2.946 -0.343 -10.901 1.00 91.50 96 ASP A O 1
ATOM 797 N N . GLY A 1 97 ? -1.591 1.392 -11.362 1.00 92.19 97 GLY A N 1
ATOM 798 C CA . GLY A 1 97 ? -2.434 2.443 -10.791 1.00 92.19 97 GLY A CA 1
ATOM 799 C C . GLY A 1 97 ? -2.190 2.724 -9.310 1.0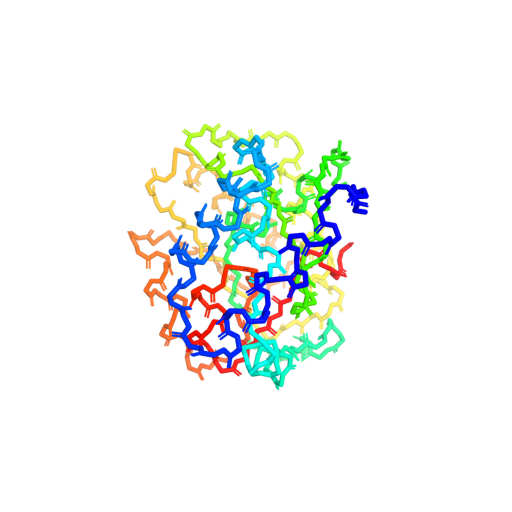0 92.19 97 GLY A C 1
ATOM 800 O O . GLY A 1 97 ? -2.871 3.582 -8.764 1.00 92.19 97 GLY A O 1
ATOM 801 N N . PHE A 1 98 ? -1.221 2.049 -8.683 1.00 95.06 98 PHE A N 1
ATOM 802 C CA . PHE A 1 98 ? -0.887 2.255 -7.273 1.00 95.06 98 PHE A CA 1
ATOM 803 C C . PHE A 1 98 ? 0.204 3.313 -7.079 1.00 95.06 98 PHE A C 1
ATOM 805 O O . PHE A 1 98 ? 1.199 3.348 -7.812 1.00 95.06 98 PHE A O 1
ATOM 812 N N . LEU A 1 99 ? 0.061 4.126 -6.042 1.00 93.44 99 LEU A N 1
ATOM 813 C CA . LEU A 1 99 ? 1.035 5.081 -5.552 1.00 93.44 99 LEU A CA 1
ATOM 814 C C . LEU A 1 99 ? 2.015 4.372 -4.618 1.00 93.44 99 LEU A C 1
ATOM 816 O O . LEU A 1 99 ? 1.642 3.801 -3.595 1.00 93.44 99 LEU A O 1
ATOM 820 N N . ARG A 1 100 ? 3.299 4.388 -4.975 1.00 90.38 100 ARG A N 1
ATOM 821 C CA . ARG A 1 100 ? 4.352 3.743 -4.184 1.00 90.38 100 ARG A CA 1
ATOM 822 C C . ARG A 1 100 ? 5.476 4.708 -3.884 1.00 90.38 100 ARG A C 1
ATOM 824 O O . ARG A 1 100 ? 5.935 5.442 -4.763 1.00 90.38 100 ARG A O 1
ATOM 831 N N . ASP A 1 101 ? 5.968 4.650 -2.657 1.00 86.19 101 ASP A N 1
ATOM 832 C CA . ASP A 1 101 ? 7.244 5.249 -2.321 1.00 86.19 101 ASP A CA 1
ATOM 833 C C . ASP A 1 101 ? 8.405 4.408 -2.875 1.00 86.19 101 ASP A C 1
ATOM 835 O O . ASP A 1 101 ? 8.290 3.203 -3.139 1.00 86.19 101 ASP A O 1
ATOM 839 N N . ILE A 1 102 ? 9.550 5.067 -3.061 1.00 74.00 102 ILE A N 1
ATOM 840 C CA . ILE A 1 102 ? 10.786 4.404 -3.489 1.00 74.00 102 ILE A CA 1
ATOM 841 C C . ILE A 1 102 ? 11.813 4.239 -2.360 1.00 74.00 102 ILE A C 1
ATOM 843 O O . ILE A 1 102 ? 12.944 3.809 -2.598 1.00 74.00 102 ILE A O 1
ATOM 847 N N . LYS A 1 103 ? 11.447 4.572 -1.123 1.00 65.00 103 LYS A N 1
ATOM 848 C CA . LYS A 1 103 ? 12.324 4.485 0.039 1.00 65.00 103 LYS A CA 1
ATOM 849 C C . LYS A 1 103 ? 11.873 3.297 0.877 1.00 65.00 103 LYS A C 1
ATOM 851 O O . LYS A 1 103 ? 11.112 3.442 1.818 1.00 65.00 103 LYS A O 1
ATOM 856 N N . GLY A 1 104 ? 12.434 2.117 0.599 1.00 55.50 104 GLY A N 1
ATOM 857 C CA . GLY A 1 104 ? 12.237 0.901 1.410 1.00 55.50 104 GLY A CA 1
ATOM 858 C C . GLY A 1 104 ? 12.820 0.971 2.836 1.00 55.50 104 GLY A C 1
ATOM 859 O O . GLY A 1 104 ? 13.385 -0.005 3.329 1.00 55.50 104 GLY A O 1
ATOM 860 N N . VAL A 1 105 ? 12.760 2.132 3.491 1.00 51.47 105 VAL A N 1
ATOM 861 C CA . VAL A 1 105 ? 13.404 2.456 4.763 1.00 51.47 105 VAL A CA 1
ATOM 862 C C . VAL A 1 105 ? 12.373 2.374 5.890 1.00 51.47 105 VAL A C 1
ATOM 864 O O . VAL A 1 105 ? 11.995 3.369 6.492 1.00 51.47 105 VAL A O 1
ATOM 867 N N . PHE A 1 106 ? 11.950 1.156 6.230 1.00 54.56 106 PHE A N 1
ATOM 868 C CA . PHE A 1 106 ? 11.142 0.913 7.439 1.00 54.56 106 PHE A CA 1
ATOM 869 C C . PHE A 1 106 ? 12.001 0.815 8.709 1.00 54.56 106 PHE A C 1
ATOM 871 O O . PHE A 1 106 ? 11.519 1.008 9.823 1.00 54.56 106 PHE A O 1
ATOM 878 N N . ARG A 1 107 ? 13.305 0.532 8.561 1.00 50.09 107 ARG A N 1
ATOM 879 C CA . ARG A 1 107 ? 14.196 0.151 9.675 1.00 50.09 107 ARG A CA 1
ATOM 880 C C . ARG A 1 107 ? 14.472 1.262 10.695 1.00 50.09 107 ARG A C 1
ATOM 882 O O . ARG A 1 107 ? 15.024 0.976 11.752 1.00 50.09 107 ARG A O 1
ATOM 889 N N . SER A 1 108 ? 14.096 2.505 10.404 1.00 58.03 108 SER A N 1
ATOM 890 C CA . SER A 1 108 ? 14.276 3.653 11.299 1.00 58.03 108 SER A CA 1
ATOM 891 C C . SER A 1 108 ? 12.985 4.427 11.554 1.00 58.03 108 SER A C 1
ATOM 893 O O . SER A 1 108 ? 13.067 5.595 11.941 1.00 58.03 108 SER A O 1
ATOM 895 N N . TYR A 1 109 ? 11.814 3.820 11.321 1.00 67.94 109 TYR A N 1
ATOM 896 C CA . TYR A 1 109 ? 10.546 4.506 11.546 1.00 67.94 109 TYR A CA 1
ATOM 897 C C . TYR A 1 109 ? 10.461 5.000 12.995 1.00 67.94 109 TYR A C 1
ATOM 899 O O . TYR A 1 109 ? 10.632 4.242 13.953 1.00 67.94 109 TYR A O 1
ATOM 907 N N . LYS A 1 110 ? 10.228 6.301 13.147 1.00 72.44 110 LYS A N 1
ATOM 908 C CA . LYS A 1 110 ? 9.989 6.962 14.427 1.00 72.44 110 LYS A CA 1
ATOM 909 C C . LYS A 1 110 ? 8.651 7.655 14.306 1.00 72.44 110 LYS A C 1
ATOM 911 O O . LYS A 1 110 ? 8.419 8.327 13.313 1.00 72.44 110 LYS A O 1
ATOM 916 N N . LEU A 1 111 ? 7.809 7.532 15.328 1.00 79.50 111 LEU A N 1
ATOM 917 C CA . LEU A 1 111 ? 6.595 8.331 15.396 1.00 79.50 111 LEU A CA 1
ATOM 918 C C . LEU A 1 111 ? 6.986 9.815 15.455 1.00 79.50 111 LEU A C 1
ATOM 920 O O . LEU A 1 111 ? 7.554 10.272 16.449 1.00 79.50 111 LEU A O 1
ATOM 924 N N . THR A 1 112 ? 6.720 10.541 14.376 1.00 87.12 112 THR A N 1
ATOM 925 C CA . THR A 1 112 ? 6.951 11.982 14.253 1.00 87.12 112 THR A CA 1
ATOM 926 C C . THR A 1 112 ? 5.618 12.732 14.250 1.00 87.12 112 THR A C 1
ATOM 928 O O . THR A 1 112 ? 4.535 12.141 14.224 1.00 87.12 112 THR A O 1
ATOM 931 N N . GLU A 1 113 ? 5.680 14.063 14.252 1.00 89.50 113 GLU A N 1
ATOM 932 C CA . GLU A 1 113 ? 4.491 14.885 14.016 1.00 89.50 113 GLU A CA 1
ATOM 933 C C . GLU A 1 113 ? 3.929 14.697 12.598 1.00 89.50 113 GLU A C 1
ATOM 935 O O . GLU A 1 113 ? 2.715 14.762 12.417 1.00 89.50 113 GLU A O 1
ATOM 940 N N . SER A 1 114 ? 4.771 14.406 11.600 1.00 90.19 114 SER A N 1
AT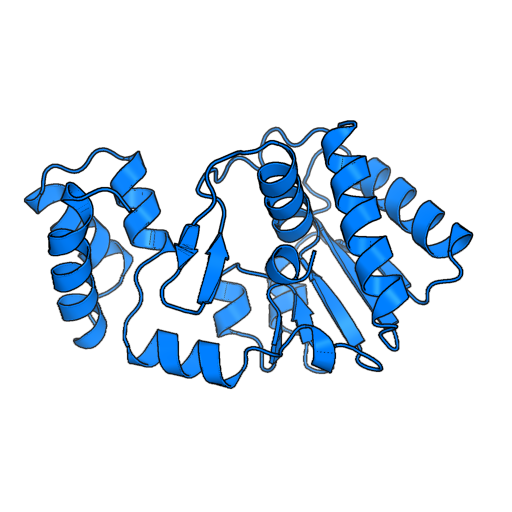OM 941 C CA . SER A 1 114 ? 4.310 14.076 10.248 1.00 90.19 114 SER A CA 1
ATOM 942 C C . SER A 1 114 ? 3.583 12.732 10.219 1.00 90.19 114 SER A C 1
ATOM 944 O O . SER A 1 114 ? 2.482 12.678 9.682 1.00 90.19 114 SER A O 1
ATOM 946 N N . SER A 1 115 ? 4.075 11.706 10.920 1.00 91.00 115 SER A N 1
ATOM 947 C CA . SER A 1 115 ? 3.359 10.432 11.057 1.00 91.00 115 SER A CA 1
ATOM 948 C C . SER A 1 115 ? 1.976 10.594 11.703 1.00 91.00 115 SER A C 1
ATOM 950 O O . SER A 1 115 ? 0.998 9.995 11.255 1.00 91.00 115 SER A O 1
ATOM 952 N N . LYS A 1 116 ? 1.854 11.431 12.747 1.00 94.69 116 LYS A N 1
ATOM 953 C CA . LYS A 1 116 ? 0.550 11.733 13.369 1.00 94.69 116 LYS A CA 1
ATOM 954 C C . LYS A 1 116 ? -0.379 12.472 12.409 1.00 94.69 116 LYS A C 1
ATOM 956 O O . LYS A 1 116 ? -1.566 12.161 12.364 1.00 94.69 116 LYS A O 1
ATOM 961 N N . LYS A 1 117 ? 0.135 13.434 11.636 1.00 96.31 117 LYS A N 1
ATOM 962 C CA . LYS A 1 117 ? -0.648 14.116 10.592 1.00 96.31 117 LYS A CA 1
ATOM 963 C C . LYS A 1 117 ? -1.156 13.126 9.545 1.00 96.31 117 LYS A C 1
ATOM 965 O O . LYS A 1 117 ? -2.337 13.178 9.227 1.00 96.31 117 LYS A O 1
ATOM 970 N N . SER A 1 118 ? -0.322 12.185 9.103 1.00 96.56 118 SER A N 1
ATOM 971 C CA . SER A 1 118 ? -0.727 11.124 8.173 1.00 96.56 118 SER A CA 1
ATOM 972 C C . SER A 1 118 ? -1.851 10.262 8.730 1.00 96.56 118 SER A C 1
ATOM 974 O O . SER A 1 118 ? -2.848 10.041 8.052 1.00 96.56 118 SER A O 1
ATOM 976 N N . VAL A 1 119 ? -1.728 9.813 9.984 1.00 97.69 119 VAL A N 1
ATOM 977 C CA . VAL A 1 119 ? -2.790 9.049 10.657 1.00 97.69 119 VAL A CA 1
ATOM 978 C C . VAL A 1 119 ? -4.088 9.850 10.715 1.00 97.69 119 VAL A C 1
ATOM 980 O O . VAL A 1 119 ? -5.138 9.305 10.399 1.00 97.69 119 VAL A O 1
ATOM 983 N N . ASN A 1 120 ? -4.036 11.130 11.092 1.00 98.06 120 ASN A N 1
ATOM 984 C CA . ASN A 1 120 ? -5.242 11.959 11.139 1.00 98.06 120 ASN A CA 1
ATOM 985 C C . ASN A 1 120 ? -5.884 12.115 9.767 1.00 98.06 120 ASN A C 1
ATOM 987 O O . ASN A 1 120 ? -7.091 11.957 9.679 1.00 98.06 120 ASN A O 1
ATOM 991 N N . LEU A 1 121 ? -5.093 12.348 8.720 1.00 98.19 121 LEU A N 1
ATOM 992 C CA . LEU A 1 121 ? -5.604 12.489 7.362 1.00 98.19 121 LEU A CA 1
ATOM 993 C C . LEU A 1 121 ? -6.283 11.195 6.874 1.00 98.19 121 LEU A C 1
ATOM 995 O O . LEU A 1 121 ? -7.389 11.232 6.340 1.00 98.19 121 LEU A O 1
ATOM 999 N N . ILE A 1 122 ? -5.672 10.038 7.152 1.00 98.38 122 ILE A N 1
ATOM 1000 C CA . ILE A 1 122 ? -6.274 8.721 6.892 1.00 98.38 122 ILE A CA 1
ATOM 1001 C C . ILE A 1 122 ? -7.600 8.569 7.653 1.00 98.38 122 ILE A C 1
ATOM 1003 O O . ILE A 1 122 ? -8.597 8.130 7.085 1.00 98.38 122 ILE A O 1
ATOM 1007 N N . LEU A 1 123 ? -7.632 8.937 8.936 1.00 98.31 123 LEU A N 1
ATOM 1008 C CA . LEU A 1 123 ? -8.839 8.844 9.758 1.00 98.31 123 LEU A CA 1
ATOM 1009 C C . LEU A 1 123 ? -9.921 9.845 9.334 1.00 98.31 123 LEU A C 1
ATOM 1011 O O . LEU A 1 123 ? -11.099 9.508 9.402 1.00 98.31 123 LEU A O 1
ATOM 1015 N N . ASP A 1 124 ? -9.557 11.046 8.885 1.00 98.25 124 ASP A N 1
ATOM 1016 C CA . ASP A 1 124 ? -10.485 12.041 8.341 1.00 98.25 124 ASP A CA 1
ATOM 1017 C C . ASP A 1 12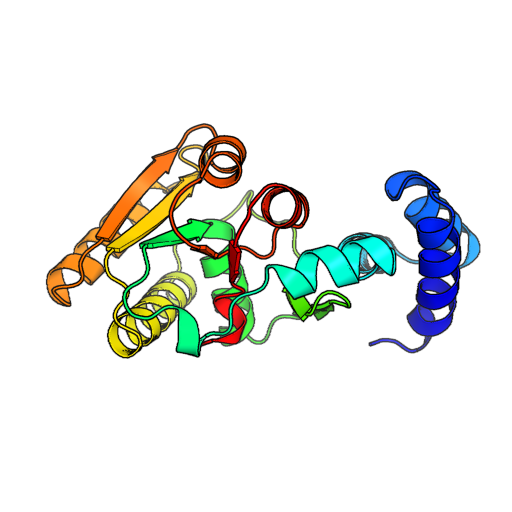4 ? -11.204 11.469 7.112 1.00 98.25 124 ASP A C 1
ATOM 1019 O O . ASP A 1 124 ? -12.437 11.480 7.057 1.00 98.25 124 ASP A O 1
ATOM 1023 N N . PHE A 1 125 ? -10.454 10.863 6.186 1.00 98.12 125 PHE A N 1
ATOM 1024 C CA . PHE A 1 125 ? -11.021 10.174 5.027 1.00 98.12 125 PHE A CA 1
ATOM 1025 C C . PHE A 1 125 ? -11.895 8.970 5.423 1.00 98.12 125 PHE A C 1
ATOM 1027 O O . PHE A 1 125 ? -13.023 8.835 4.948 1.00 98.12 125 PHE A O 1
ATOM 1034 N N . ILE A 1 126 ? -11.438 8.123 6.353 1.00 97.88 126 ILE A N 1
ATOM 1035 C CA . ILE A 1 126 ? -12.234 6.991 6.864 1.00 97.88 126 ILE A CA 1
ATOM 1036 C C . ILE A 1 126 ? -13.544 7.479 7.502 1.00 97.88 126 ILE A C 1
ATOM 1038 O O . ILE A 1 126 ? -14.592 6.861 7.325 1.00 97.88 126 ILE A O 1
ATOM 1042 N N . GLY A 1 127 ? -13.513 8.600 8.224 1.00 97.31 127 GLY A N 1
ATOM 1043 C CA . GLY A 1 127 ? -14.698 9.212 8.829 1.00 97.31 127 GLY A CA 1
ATOM 1044 C C . GLY A 1 127 ? -15.681 9.777 7.816 1.00 97.31 127 GLY A C 1
ATOM 1045 O O . GLY A 1 127 ? -16.889 9.767 8.065 1.00 97.31 127 GLY A O 1
ATOM 1046 N N . TYR A 1 128 ? -15.170 10.241 6.678 1.00 97.31 128 TYR A N 1
ATOM 1047 C CA . TYR A 1 128 ? -15.975 10.670 5.546 1.00 97.31 128 TYR A CA 1
ATOM 1048 C C . TYR A 1 128 ? -16.657 9.478 4.860 1.00 97.31 128 TYR A C 1
ATOM 1050 O O . TYR A 1 128 ? -17.881 9.491 4.719 1.00 97.31 128 TYR A O 1
ATOM 1058 N N . ILE A 1 129 ? -15.900 8.430 4.509 1.00 97.19 129 ILE A N 1
ATOM 1059 C CA . ILE A 1 129 ? -16.424 7.293 3.734 1.00 97.19 129 ILE A CA 1
ATOM 1060 C C . ILE A 1 129 ? -17.221 6.286 4.577 1.00 97.19 129 ILE A C 1
ATOM 1062 O O . ILE A 1 129 ? -18.104 5.609 4.060 1.00 97.19 129 ILE A O 1
ATOM 1066 N N . LYS A 1 130 ? -16.961 6.228 5.891 1.00 97.19 130 LYS A N 1
ATOM 1067 C CA . LYS A 1 130 ? -17.682 5.410 6.882 1.00 97.19 130 LYS A CA 1
ATOM 1068 C C . LYS A 1 130 ? -17.735 3.918 6.505 1.00 97.19 130 LYS A C 1
ATOM 1070 O O . LYS A 1 130 ? -18.821 3.392 6.240 1.00 97.19 130 LYS A O 1
ATOM 1075 N N . PRO A 1 131 ? -16.590 3.209 6.505 1.00 97.62 131 PRO A N 1
ATOM 1076 C CA . PRO A 1 131 ? -16.596 1.752 6.406 1.00 97.62 131 PRO A CA 1
ATOM 1077 C C . PRO A 1 131 ? -17.381 1.135 7.577 1.00 97.62 131 PRO A C 1
ATOM 1079 O O . PRO A 1 131 ? -17.554 1.760 8.629 1.00 97.62 131 PRO A O 1
ATOM 1082 N N . GLU A 1 132 ? -17.841 -0.106 7.418 1.00 98.00 132 GLU A N 1
ATOM 1083 C CA . GLU A 1 132 ? -18.494 -0.860 8.495 1.00 98.00 132 GLU A CA 1
ATOM 1084 C C . GLU A 1 132 ? -17.542 -1.039 9.685 1.00 98.00 132 GLU A C 1
ATOM 1086 O O . GLU A 1 132 ? -17.930 -0.844 10.845 1.00 98.00 132 GLU A O 1
ATOM 1091 N N . TYR A 1 133 ? -16.293 -1.401 9.383 1.00 98.50 133 TYR A N 1
ATOM 1092 C CA . TYR A 1 133 ? -15.253 -1.641 10.371 1.00 98.50 133 TYR A CA 1
ATOM 1093 C C . TYR A 1 133 ? -13.860 -1.469 9.758 1.00 98.50 133 TYR A C 1
ATOM 1095 O O . TYR A 1 133 ? -13.637 -1.846 8.610 1.00 98.50 133 TYR A O 1
ATOM 1103 N N . THR A 1 134 ? -12.905 -0.926 10.516 1.00 98.44 134 THR A N 1
ATOM 1104 C CA . THR A 1 134 ? -11.507 -0.775 10.070 1.00 98.44 134 THR A CA 1
ATOM 1105 C C . THR A 1 134 ? -10.528 -1.532 10.966 1.00 98.44 134 THR A C 1
ATOM 1107 O O . THR A 1 134 ? -10.487 -1.312 12.174 1.00 98.44 134 THR A O 1
ATOM 1110 N N . TYR A 1 135 ? -9.679 -2.364 10.371 1.00 98.56 135 TYR A N 1
ATOM 1111 C CA . TYR A 1 135 ? -8.540 -3.011 11.016 1.00 98.56 135 TYR A CA 1
ATOM 1112 C C . TYR A 1 135 ? -7.242 -2.338 10.571 1.00 98.56 135 TYR A C 1
ATOM 1114 O O . TYR A 1 135 ? -6.889 -2.396 9.399 1.00 98.56 135 TYR A O 1
ATOM 1122 N N . PHE A 1 136 ? -6.493 -1.741 11.496 1.00 98.44 136 PHE A N 1
ATOM 1123 C CA . PHE A 1 136 ? -5.105 -1.347 11.245 1.00 98.44 136 PHE A CA 1
ATOM 1124 C C . PHE A 1 136 ? -4.178 -2.488 11.649 1.00 98.44 136 PHE A C 1
ATOM 1126 O O . PHE A 1 136 ? -4.117 -2.829 12.832 1.00 98.44 136 PHE A O 1
ATOM 1133 N N . ILE A 1 137 ? -3.440 -3.051 10.694 1.00 98.12 137 ILE A N 1
ATOM 1134 C CA . ILE A 1 137 ? -2.450 -4.097 10.956 1.00 98.12 137 ILE A CA 1
ATOM 1135 C C . ILE A 1 137 ? -1.066 -3.455 10.982 1.00 98.12 137 ILE A C 1
ATOM 1137 O O . ILE A 1 137 ? -0.633 -2.832 10.013 1.00 98.12 137 ILE A O 1
ATOM 1141 N N . LEU A 1 138 ? -0.384 -3.564 12.117 1.00 96.12 138 LEU A N 1
ATOM 1142 C CA . LEU A 1 138 ? 0.938 -2.991 12.346 1.00 96.12 138 LEU A CA 1
ATOM 1143 C C . LEU A 1 138 ? 1.932 -4.096 12.691 1.00 96.12 138 LEU A C 1
ATOM 1145 O O . LEU A 1 138 ? 1.632 -4.964 13.508 1.00 96.12 138 LEU A O 1
ATOM 1149 N N . ASP A 1 139 ? 3.128 -4.028 12.113 1.00 93.44 139 ASP A N 1
ATOM 1150 C CA . ASP A 1 139 ? 4.209 -4.961 12.430 1.00 93.44 139 ASP A CA 1
ATOM 1151 C C . ASP A 1 139 ? 4.710 -4.709 13.856 1.00 93.44 139 ASP A C 1
ATOM 1153 O O . ASP A 1 139 ? 5.202 -3.622 14.182 1.00 93.44 139 ASP A O 1
ATOM 1157 N N . GLU A 1 140 ? 4.584 -5.713 14.722 1.00 93.25 140 GLU A N 1
ATOM 1158 C CA . GLU A 1 140 ? 5.027 -5.618 16.112 1.00 93.25 140 GLU A CA 1
ATOM 1159 C C . GLU A 1 140 ? 6.546 -5.415 16.225 1.00 93.25 140 GLU A C 1
ATOM 1161 O O . GLU A 1 140 ? 7.008 -4.790 17.182 1.00 93.25 140 GLU A O 1
ATOM 1166 N N . LYS A 1 141 ? 7.316 -5.890 15.233 1.00 89.44 141 LYS A N 1
ATOM 1167 C CA . LYS A 1 141 ? 8.786 -5.848 15.210 1.00 89.44 141 LYS A CA 1
ATOM 1168 C C . LYS A 1 141 ? 9.317 -4.448 14.932 1.00 89.44 141 LYS A C 1
ATOM 1170 O O . LYS A 1 141 ? 10.502 -4.187 15.154 1.00 89.44 141 LYS A O 1
ATOM 1175 N N . ILE A 1 142 ? 8.473 -3.535 14.452 1.00 86.94 142 ILE A N 1
ATOM 1176 C CA . ILE A 1 142 ? 8.865 -2.143 14.258 1.00 86.94 142 ILE A CA 1
ATOM 1177 C C . ILE A 1 142 ? 8.920 -1.444 15.617 1.00 86.94 142 ILE A C 1
ATOM 1179 O O . ILE A 1 142 ? 8.004 -1.507 16.436 1.00 86.94 142 ILE A O 1
ATOM 1183 N N . SER A 1 143 ? 10.033 -0.749 15.859 1.00 83.50 143 SER A N 1
ATOM 1184 C CA . SER A 1 143 ? 10.239 -0.004 17.098 1.00 83.50 143 SER A CA 1
ATOM 1185 C C . SER A 1 143 ? 9.079 0.959 17.355 1.00 83.50 143 SER A C 1
ATOM 1187 O O . SER A 1 143 ? 8.635 1.671 16.453 1.00 83.50 143 SER A O 1
ATOM 1189 N N . LYS A 1 144 ? 8.602 0.991 18.605 1.00 85.31 144 LYS A N 1
ATOM 1190 C CA . LYS A 1 144 ? 7.483 1.839 19.048 1.00 85.31 144 LYS A CA 1
ATOM 1191 C C . LYS A 1 144 ? 6.148 1.565 18.336 1.00 85.31 144 LYS A C 1
ATOM 1193 O O . LYS A 1 144 ? 5.257 2.414 18.371 1.00 85.31 144 LYS A O 1
ATOM 1198 N N . SER A 1 145 ? 5.958 0.377 17.764 1.00 90.94 145 SER A N 1
ATOM 1199 C CA . SER A 1 145 ? 4.671 -0.074 17.213 1.00 90.94 145 SER A CA 1
ATOM 1200 C C . SER A 1 145 ? 3.515 0.061 18.209 1.00 90.94 145 SER A C 1
ATOM 1202 O O . SER A 1 145 ? 2.446 0.559 17.857 1.00 90.94 145 SER A O 1
ATOM 1204 N N . GLY A 1 146 ? 3.753 -0.236 19.491 1.00 93.19 146 GLY A N 1
ATOM 1205 C CA . GLY A 1 146 ? 2.781 -0.011 20.567 1.00 93.19 146 GLY A CA 1
ATOM 1206 C C . GLY A 1 146 ? 2.405 1.461 20.800 1.00 93.19 146 GLY A C 1
ATOM 1207 O O . GLY A 1 146 ? 1.253 1.749 21.126 1.00 93.19 146 GLY A O 1
ATOM 1208 N N . GLU A 1 147 ? 3.336 2.401 20.598 1.00 93.56 147 GLU A N 1
ATOM 1209 C CA . GLU A 1 147 ? 3.084 3.846 20.735 1.00 93.56 147 GLU A CA 1
ATOM 1210 C C . GLU A 1 147 ? 2.142 4.331 19.623 1.00 93.56 147 GLU A C 1
ATOM 1212 O O . GLU A 1 147 ? 1.128 4.976 19.906 1.00 93.56 147 GLU A O 1
ATOM 1217 N N . LEU A 1 148 ? 2.430 3.946 18.372 1.00 94.25 148 LEU A N 1
ATOM 1218 C CA . LEU A 1 148 ? 1.581 4.233 17.213 1.00 94.25 148 LEU A CA 1
ATOM 1219 C C . LEU A 1 148 ? 0.206 3.563 17.346 1.00 94.25 148 LEU A C 1
ATOM 1221 O O . LEU A 1 148 ? -0.815 4.218 17.145 1.00 94.25 148 LEU A O 1
ATOM 1225 N N . ALA A 1 149 ? 0.157 2.293 17.758 1.00 97.00 149 ALA A N 1
ATOM 1226 C CA . ALA A 1 149 ? -1.103 1.591 17.976 1.00 97.00 149 ALA A CA 1
ATOM 1227 C C . ALA A 1 149 ? -1.951 2.269 19.060 1.00 97.00 149 ALA A C 1
ATOM 1229 O O . ALA A 1 149 ? -3.154 2.460 18.890 1.00 97.00 149 ALA A O 1
ATOM 1230 N N . GLY A 1 150 ? -1.328 2.679 20.168 1.00 97.06 150 GLY A N 1
ATOM 1231 C CA . GLY A 1 150 ? -1.992 3.442 21.221 1.00 97.06 150 GLY A CA 1
ATOM 1232 C C . GLY A 1 150 ? -2.514 4.792 20.729 1.00 97.06 150 GLY A C 1
ATOM 1233 O O . GLY A 1 150 ? -3.605 5.197 21.127 1.00 97.06 150 GLY A O 1
ATOM 1234 N N . TYR A 1 151 ? -1.765 5.472 19.858 1.00 97.12 151 TYR A N 1
ATOM 1235 C CA . TYR A 1 151 ? -2.197 6.715 19.225 1.00 97.12 151 TYR A CA 1
ATOM 1236 C C . TYR A 1 151 ? -3.437 6.507 18.346 1.00 97.12 151 TYR A C 1
ATOM 1238 O O . TYR A 1 151 ? -4.471 7.113 18.621 1.00 97.12 151 TYR A O 1
ATOM 1246 N N . ILE A 1 152 ? -3.382 5.583 17.381 1.00 98.19 152 ILE A N 1
ATOM 1247 C CA . ILE A 1 152 ? -4.502 5.298 16.468 1.00 98.19 152 ILE A CA 1
ATOM 1248 C C . ILE A 1 152 ? -5.752 4.863 17.249 1.00 98.19 152 ILE A C 1
ATOM 1250 O O . ILE A 1 152 ? -6.843 5.357 16.979 1.00 98.19 152 ILE A O 1
ATOM 1254 N N . ARG A 1 153 ? -5.618 4.006 18.275 1.00 98.38 153 ARG A N 1
ATOM 1255 C CA . ARG A 1 153 ? -6.759 3.591 19.118 1.00 98.38 153 ARG A CA 1
ATOM 1256 C C . ARG A 1 153 ? -7.433 4.769 19.824 1.00 98.38 153 ARG A C 1
ATOM 1258 O O . ARG A 1 153 ? -8.658 4.783 19.938 1.00 98.38 153 ARG A O 1
ATOM 1265 N N . ARG A 1 154 ? -6.659 5.742 20.323 1.00 98.25 154 ARG A N 1
ATOM 1266 C CA . ARG A 1 154 ? -7.222 6.946 20.958 1.00 98.25 154 ARG A CA 1
ATOM 1267 C C . ARG A 1 154 ? -7.985 7.800 19.952 1.00 98.25 154 ARG A C 1
ATOM 1269 O O . ARG A 1 154 ? -9.080 8.237 20.287 1.00 98.25 154 ARG A O 1
ATOM 1276 N N . GLU A 1 155 ? -7.439 7.984 18.753 1.00 98.12 155 GLU A N 1
ATOM 1277 C CA . GLU A 1 155 ? -8.092 8.752 17.688 1.00 98.12 155 GLU A CA 1
ATOM 1278 C C . GLU A 1 155 ? -9.372 8.071 17.184 1.00 98.12 155 GLU A C 1
ATOM 1280 O O . GLU A 1 155 ? -10.415 8.711 17.084 1.00 98.12 155 GLU A O 1
ATOM 1285 N N . LEU A 1 156 ? -9.352 6.753 16.957 1.00 97.81 156 LEU A N 1
ATOM 1286 C CA . LEU A 1 156 ? -10.561 5.996 16.603 1.00 97.81 156 LEU A CA 1
ATOM 1287 C C . LEU A 1 156 ? -11.668 6.195 17.649 1.00 97.81 156 LEU A C 1
ATOM 1289 O O . LEU A 1 156 ? -12.816 6.483 17.305 1.00 97.81 156 LEU A O 1
ATOM 1293 N N . LYS A 1 157 ? -11.313 6.101 18.939 1.00 97.69 157 LYS A N 1
ATOM 1294 C CA . LYS A 1 157 ? -12.256 6.285 20.047 1.00 97.69 157 LYS A CA 1
ATOM 1295 C C . LYS A 1 157 ? -12.779 7.719 20.141 1.00 97.69 157 LYS A C 1
ATOM 1297 O O . LYS A 1 157 ? -13.980 7.893 20.331 1.00 97.69 157 LYS A O 1
ATOM 1302 N N . SER A 1 158 ? -11.916 8.732 20.036 1.00 97.56 158 SER A N 1
ATOM 1303 C CA . SER A 1 158 ? -12.323 10.144 20.135 1.00 97.56 158 SER A CA 1
ATOM 1304 C C . SER A 1 158 ? -13.273 10.550 19.005 1.00 97.56 158 SER A C 1
ATOM 1306 O O . SER A 1 158 ? -14.153 11.380 19.214 1.00 97.56 158 SER A O 1
ATOM 1308 N 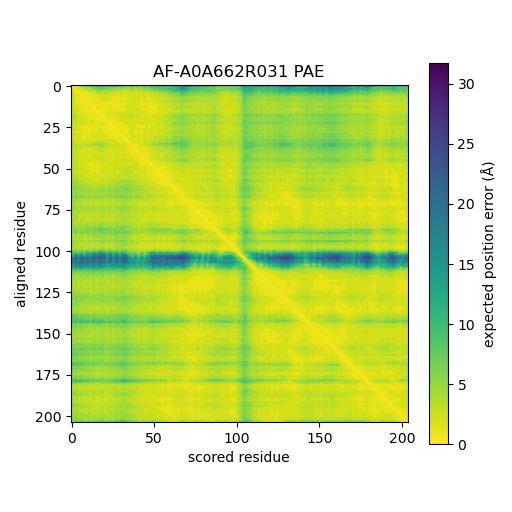N . ARG A 1 159 ? -13.135 9.913 17.838 1.00 97.38 159 ARG A N 1
ATOM 1309 C CA . ARG A 1 159 ? -13.956 10.135 16.642 1.00 97.38 159 ARG A CA 1
ATOM 1310 C C . ARG A 1 159 ? -15.194 9.229 16.566 1.00 97.38 159 ARG A C 1
ATOM 1312 O O . ARG A 1 159 ? -15.972 9.351 15.626 1.00 97.38 159 ARG A O 1
ATOM 1319 N N . GLY A 1 160 ? -15.385 8.313 17.523 1.00 96.56 160 GLY A N 1
ATOM 1320 C CA . GLY A 1 160 ? -16.507 7.364 17.528 1.00 96.56 160 GLY A CA 1
ATOM 1321 C C . GLY A 1 160 ? -16.492 6.367 16.361 1.00 96.56 160 GLY A C 1
ATOM 1322 O O . GLY A 1 160 ? -17.543 5.865 15.966 1.00 96.56 160 GLY A O 1
ATOM 1323 N N . MET A 1 161 ? -15.318 6.099 15.786 1.00 97.12 161 MET A N 1
ATOM 1324 C CA . MET A 1 161 ? -15.150 5.220 14.630 1.00 97.12 161 MET A CA 1
ATOM 1325 C C . MET A 1 161 ? -15.119 3.750 15.050 1.00 97.12 161 MET A C 1
ATOM 1327 O O . MET A 1 161 ? -14.526 3.388 16.068 1.00 97.12 161 MET A O 1
ATOM 1331 N N . LYS A 1 162 ? -15.725 2.883 14.233 1.00 97.62 162 LYS A N 1
ATOM 1332 C CA . LYS A 1 162 ? -15.659 1.430 14.415 1.00 97.62 162 LYS A CA 1
ATOM 1333 C C . LYS A 1 162 ? -14.362 0.895 13.820 1.00 97.62 162 LYS A C 1
ATOM 1335 O O . LYS A 1 162 ? -14.199 0.838 12.603 1.00 97.62 162 LYS A O 1
ATOM 1340 N N . GLY A 1 163 ? -13.444 0.488 14.681 1.00 97.56 163 GLY A N 1
ATOM 1341 C CA . GLY A 1 163 ? -12.212 -0.137 14.240 1.00 97.56 163 GLY A CA 1
ATOM 1342 C C . GLY A 1 163 ? -11.312 -0.555 15.386 1.00 97.56 163 GLY A C 1
ATOM 1343 O O . GLY A 1 163 ? -11.526 -0.177 16.540 1.00 97.56 163 GLY A O 1
ATOM 1344 N N . GLU A 1 164 ? -10.276 -1.308 15.049 1.00 97.69 164 GLU A N 1
ATOM 1345 C CA . GLU A 1 164 ? -9.228 -1.691 15.980 1.00 97.69 164 GLU A CA 1
ATOM 1346 C C . GLU A 1 164 ? -7.846 -1.661 15.334 1.00 97.69 164 GLU A C 1
ATOM 1348 O O . GLU A 1 164 ? -7.682 -1.567 14.118 1.00 97.69 164 GLU A O 1
ATOM 1353 N N . VAL A 1 165 ? -6.832 -1.738 16.191 1.00 98.38 165 VAL A N 1
ATOM 1354 C CA . VAL A 1 165 ? -5.432 -1.802 15.780 1.00 98.38 165 VAL A CA 1
ATOM 1355 C C . VAL A 1 165 ? -4.847 -3.097 16.308 1.00 98.38 165 VAL A C 1
ATOM 1357 O O . VAL A 1 165 ? -4.836 -3.304 17.529 1.00 98.38 165 VAL A O 1
ATOM 1360 N N . LYS A 1 166 ? -4.337 -3.932 15.408 1.00 97.69 166 LYS A N 1
ATOM 1361 C CA . LYS A 1 166 ? -3.663 -5.190 15.716 1.00 97.69 166 LYS A CA 1
ATOM 1362 C C . LYS A 1 166 ? -2.164 -5.034 15.520 1.00 97.69 166 LYS A C 1
ATOM 1364 O O . LYS A 1 166 ? -1.708 -4.474 14.526 1.00 97.69 166 LYS A O 1
ATOM 1369 N N . LEU A 1 167 ? -1.417 -5.517 16.504 1.00 97.19 167 LEU A N 1
ATOM 1370 C CA . LEU A 1 167 ? 0.017 -5.733 16.375 1.00 97.19 167 LEU A CA 1
ATOM 1371 C C . LEU A 1 167 ? 0.196 -7.182 15.931 1.00 97.19 167 LEU A C 1
ATOM 1373 O O . LEU A 1 167 ? -0.375 -8.072 16.558 1.00 97.19 167 LEU A O 1
ATOM 1377 N N . SER A 1 168 ? 0.917 -7.384 14.836 1.00 95.88 168 SER A N 1
ATOM 1378 C CA . SER A 1 168 ? 1.075 -8.677 14.180 1.00 95.88 168 SER A CA 1
ATOM 1379 C C . SER A 1 168 ? 2.556 -8.980 13.998 1.00 95.88 168 SER A C 1
ATOM 1381 O O . SER A 1 168 ? 3.324 -8.118 13.567 1.00 95.88 168 SER A O 1
ATOM 1383 N N . ASP A 1 169 ? 2.957 -10.209 14.306 1.00 93.88 169 ASP A N 1
ATOM 1384 C CA . ASP A 1 169 ? 4.306 -10.731 14.068 1.00 93.88 169 ASP A CA 1
ATOM 1385 C C . ASP A 1 169 ? 4.542 -11.096 12.592 1.00 93.88 169 ASP A C 1
ATOM 1387 O O . ASP A 1 169 ? 5.690 -11.276 12.157 1.00 93.88 169 ASP A O 1
ATOM 1391 N N . CYS A 1 170 ? 3.458 -11.171 11.812 1.00 93.69 170 CYS A N 1
ATOM 1392 C CA . CYS A 1 170 ? 3.453 -11.514 10.400 1.00 93.69 170 CYS A CA 1
ATOM 1393 C C . CYS A 1 170 ? 2.334 -10.782 9.628 1.00 93.69 170 CYS A C 1
ATOM 1395 O O . CYS A 1 170 ? 1.423 -11.410 9.084 1.00 93.69 170 CYS A O 1
ATOM 1397 N N . VAL A 1 171 ? 2.450 -9.450 9.527 1.00 93.81 171 VAL A N 1
ATOM 1398 C CA . VAL A 1 171 ? 1.517 -8.564 8.790 1.00 93.81 171 VAL A CA 1
ATOM 1399 C C . VAL A 1 171 ? 1.192 -9.093 7.392 1.00 93.81 171 VAL A C 1
ATOM 1401 O O . VAL A 1 171 ? 0.027 -9.229 7.029 1.00 93.81 171 VAL A O 1
ATOM 1404 N N . ASP A 1 172 ? 2.224 -9.455 6.627 1.00 94.00 172 ASP A N 1
ATOM 1405 C CA . ASP A 1 172 ? 2.096 -10.024 5.286 1.00 94.00 172 ASP A CA 1
ATOM 1406 C C . ASP A 1 172 ? 1.158 -11.233 5.240 1.00 94.00 172 ASP A C 1
ATOM 1408 O O . ASP A 1 172 ? 0.327 -11.338 4.341 1.00 94.00 172 ASP A O 1
ATOM 1412 N N . SER A 1 173 ? 1.310 -12.174 6.176 1.00 94.94 173 SER A N 1
ATOM 1413 C CA . SER A 1 173 ? 0.482 -13.380 6.216 1.00 94.94 173 SER A CA 1
ATOM 1414 C C . SER A 1 173 ? -0.952 -13.033 6.595 1.00 94.94 173 SER A C 1
ATOM 1416 O O . SER A 1 173 ? -1.885 -13.515 5.956 1.00 94.94 173 SER A O 1
ATOM 1418 N N . GLU A 1 174 ? -1.144 -12.167 7.589 1.00 96.06 174 GLU A N 1
ATOM 1419 C CA . GLU A 1 174 ? -2.477 -11.753 8.028 1.00 96.06 174 GLU A CA 1
ATOM 1420 C C . GLU A 1 174 ? -3.256 -11.089 6.886 1.00 96.06 174 GLU A C 1
ATOM 1422 O O . GLU A 1 174 ? -4.374 -11.505 6.582 1.00 96.06 174 GLU A O 1
ATOM 1427 N N . LEU A 1 175 ? -2.630 -10.148 6.174 1.00 97.56 175 LEU A N 1
ATOM 1428 C CA . LEU A 1 175 ? -3.261 -9.435 5.064 1.00 97.56 175 LEU A CA 1
ATOM 1429 C C . LEU A 1 175 ? -3.526 -10.336 3.849 1.00 97.56 175 LEU A C 1
ATOM 1431 O O . LEU A 1 175 ? -4.601 -10.258 3.258 1.00 97.56 175 LEU A O 1
ATOM 1435 N N . LYS A 1 176 ? -2.601 -11.238 3.490 1.00 97.38 176 LYS A N 1
ATOM 1436 C CA . LYS A 1 176 ? -2.786 -12.180 2.363 1.00 97.38 176 LYS A CA 1
ATOM 1437 C C . LYS A 1 176 ? -3.932 -13.168 2.590 1.00 97.38 176 LYS A C 1
ATOM 1439 O O . LYS A 1 176 ? -4.478 -13.698 1.625 1.00 97.38 176 LYS A O 1
ATOM 1444 N N . ASN A 1 177 ? -4.286 -13.431 3.847 1.00 95.88 177 ASN A N 1
ATOM 1445 C CA . ASN A 1 177 ? -5.345 -14.368 4.216 1.00 95.88 177 ASN A CA 1
ATOM 1446 C C . ASN A 1 177 ? -6.707 -13.696 4.458 1.00 95.88 177 ASN A C 1
ATOM 1448 O O . ASN A 1 177 ? -7.669 -14.390 4.791 1.00 95.88 177 ASN A O 1
ATOM 1452 N N . VAL A 1 178 ? -6.831 -12.379 4.260 1.00 96.38 178 VAL A N 1
ATOM 1453 C CA . VAL A 1 178 ? -8.121 -11.680 4.333 1.00 96.38 178 VAL A CA 1
ATOM 1454 C C . VAL A 1 178 ? -9.053 -12.199 3.234 1.00 96.38 178 VAL A C 1
ATOM 1456 O O . VAL A 1 178 ? -8.761 -12.089 2.045 1.00 96.38 178 VAL A O 1
ATOM 1459 N N . LYS A 1 179 ? -10.188 -12.774 3.648 1.00 92.12 179 LYS A N 1
ATOM 1460 C CA . LYS A 1 179 ? -11.256 -13.267 2.755 1.00 92.12 179 LYS A CA 1
ATOM 1461 C C . LYS A 1 179 ? -12.496 -12.387 2.726 1.00 92.12 179 LYS A C 1
ATOM 1463 O O . LYS A 1 179 ? -13.296 -12.502 1.809 1.00 92.12 179 LYS A O 1
ATOM 1468 N N . ASN A 1 180 ? -12.668 -11.536 3.732 1.00 94.38 180 ASN A N 1
ATOM 1469 C CA . ASN A 1 180 ? -13.807 -10.637 3.829 1.00 94.38 180 ASN A CA 1
ATOM 1470 C C . ASN A 1 180 ? -13.320 -9.204 4.050 1.00 94.38 180 ASN A C 1
ATOM 1472 O O . ASN A 1 180 ? -12.605 -8.934 5.020 1.00 94.38 180 ASN A O 1
ATOM 1476 N N . GLY A 1 181 ? -13.726 -8.311 3.152 1.00 97.19 181 GLY A N 1
ATOM 1477 C CA . GLY A 1 181 ? -13.328 -6.911 3.141 1.00 97.19 181 GLY A CA 1
ATOM 1478 C C . GLY A 1 181 ? -12.311 -6.558 2.056 1.00 97.19 181 GLY A C 1
ATOM 1479 O O . GLY A 1 181 ? -11.994 -7.348 1.167 1.00 97.19 181 GLY A O 1
ATOM 1480 N N . ILE A 1 182 ? -11.819 -5.329 2.142 1.00 98.56 182 ILE A N 1
ATOM 1481 C CA . ILE A 1 182 ? -10.894 -4.706 1.200 1.00 98.56 182 ILE A CA 1
ATOM 1482 C C . ILE A 1 182 ? -9.566 -4.489 1.914 1.00 98.56 182 ILE A C 1
ATOM 1484 O O . ILE A 1 182 ? -9.537 -3.948 3.021 1.00 98.56 182 ILE A O 1
ATOM 1488 N N . VAL A 1 183 ? -8.461 -4.879 1.282 1.00 98.62 183 VAL A N 1
ATOM 1489 C CA . VAL A 1 183 ? -7.122 -4.619 1.821 1.00 98.62 183 VAL A CA 1
ATOM 1490 C C . VAL A 1 183 ? -6.578 -3.311 1.249 1.00 98.62 183 VAL A C 1
ATOM 1492 O O . VAL A 1 183 ? -6.413 -3.176 0.043 1.00 98.62 183 VAL A O 1
ATOM 1495 N N . ALA A 1 184 ? -6.287 -2.334 2.100 1.00 98.19 184 ALA A N 1
ATOM 1496 C CA . ALA A 1 184 ? -5.624 -1.092 1.733 1.00 98.19 184 ALA A CA 1
ATOM 1497 C C . ALA A 1 184 ? -4.102 -1.269 1.793 1.00 98.19 184 ALA A C 1
ATOM 1499 O O . ALA A 1 184 ? -3.501 -1.209 2.869 1.00 98.19 184 ALA A O 1
ATOM 1500 N N . THR A 1 185 ? -3.484 -1.508 0.636 1.00 96.88 185 THR A N 1
ATOM 1501 C CA . THR A 1 185 ? -2.030 -1.643 0.485 1.00 96.88 185 THR A CA 1
ATOM 1502 C C . THR A 1 185 ? -1.615 -1.421 -0.965 1.00 96.88 185 THR A C 1
ATOM 1504 O O . THR A 1 185 ? -2.353 -1.742 -1.895 1.00 96.88 185 THR A O 1
ATOM 1507 N N . ALA A 1 186 ? -0.392 -0.932 -1.151 1.00 94.06 186 ALA A N 1
ATOM 1508 C CA . ALA A 1 186 ? 0.272 -0.892 -2.445 1.00 94.06 186 ALA A CA 1
ATOM 1509 C C . ALA A 1 186 ? 1.375 -1.963 -2.573 1.00 94.06 186 ALA A C 1
ATOM 1511 O O . ALA A 1 186 ? 2.045 -2.019 -3.608 1.00 94.06 186 ALA A O 1
ATOM 1512 N N . ASP A 1 187 ? 1.601 -2.822 -1.567 1.00 92.50 187 ASP A N 1
ATOM 1513 C CA . ASP A 1 187 ? 2.602 -3.892 -1.662 1.00 92.50 187 ASP A CA 1
ATOM 1514 C C . ASP A 1 187 ? 2.200 -4.911 -2.732 1.00 92.50 187 ASP A C 1
ATOM 1516 O O . ASP A 1 187 ? 1.168 -5.564 -2.626 1.00 92.50 187 ASP A O 1
ATOM 1520 N N . GLY A 1 188 ? 3.029 -5.075 -3.765 1.00 92.38 188 GLY A N 1
ATOM 1521 C CA . GLY A 1 188 ? 2.696 -5.923 -4.908 1.00 92.38 188 GLY A CA 1
ATOM 1522 C C . GLY A 1 188 ? 2.394 -7.381 -4.545 1.00 92.38 188 GLY A C 1
ATOM 1523 O O . GLY A 1 188 ? 1.532 -7.981 -5.178 1.00 92.38 188 GLY A O 1
ATOM 1524 N N . ILE A 1 189 ? 3.057 -7.950 -3.533 1.00 92.75 189 ILE A N 1
ATOM 1525 C CA . ILE A 1 189 ? 2.857 -9.349 -3.130 1.00 92.75 189 ILE A CA 1
ATOM 1526 C C . ILE A 1 189 ? 1.513 -9.501 -2.415 1.00 92.75 189 ILE A C 1
ATOM 1528 O O . ILE A 1 189 ? 0.806 -10.482 -2.643 1.00 92.75 189 ILE A O 1
ATOM 1532 N N . ILE A 1 190 ? 1.149 -8.541 -1.561 1.00 96.44 190 ILE A N 1
ATOM 1533 C CA . ILE A 1 190 ? -0.154 -8.545 -0.884 1.00 96.44 190 ILE A CA 1
ATOM 1534 C C . ILE A 1 190 ? -1.258 -8.242 -1.892 1.00 96.44 190 ILE A C 1
ATOM 1536 O O . ILE A 1 190 ? -2.221 -9.003 -1.973 1.00 96.44 190 ILE A O 1
ATOM 1540 N N . VAL A 1 191 ? -1.070 -7.204 -2.716 1.00 96.62 191 VAL A N 1
ATOM 1541 C CA . VAL A 1 191 ? -1.959 -6.853 -3.826 1.00 96.62 191 VAL A CA 1
ATOM 1542 C C . VAL A 1 191 ? -2.250 -8.098 -4.644 1.00 96.62 191 VAL A C 1
ATOM 1544 O O . VAL A 1 191 ? -3.416 -8.361 -4.877 1.00 96.62 191 VAL A O 1
ATOM 1547 N N . ASP A 1 192 ? -1.251 -8.897 -5.035 1.00 95.75 192 ASP A N 1
ATOM 1548 C CA . ASP A 1 192 ? -1.446 -10.095 -5.861 1.00 95.75 192 ASP A CA 1
ATOM 1549 C C . ASP A 1 192 ? -2.237 -11.212 -5.159 1.00 95.75 192 ASP A C 1
ATOM 1551 O O . ASP A 1 192 ? -2.995 -11.911 -5.833 1.00 95.75 192 ASP A O 1
ATOM 1555 N N . ALA A 1 193 ? -2.136 -11.341 -3.836 1.00 96.81 193 ALA A N 1
ATOM 1556 C CA . ALA A 1 193 ? -2.759 -12.418 -3.064 1.00 96.81 193 ALA A CA 1
ATOM 1557 C C . ALA A 1 193 ? -4.230 -12.177 -2.684 1.00 96.81 193 ALA A C 1
ATOM 1559 O O . ALA A 1 193 ? -4.964 -13.138 -2.458 1.00 96.81 193 ALA A O 1
ATOM 1560 N N . VAL A 1 194 ? -4.658 -10.916 -2.592 1.00 97.69 194 VAL A N 1
ATOM 1561 C CA . VAL A 1 194 ? -5.999 -10.552 -2.102 1.00 97.69 194 VAL A CA 1
ATOM 1562 C C . VAL A 1 194 ? -7.034 -10.476 -3.227 1.00 97.69 194 VAL A C 1
ATOM 1564 O O . VAL A 1 194 ? -6.694 -10.294 -4.400 1.00 97.69 194 VAL A O 1
ATOM 1567 N N . GLU A 1 195 ? -8.312 -10.605 -2.865 1.00 97.06 195 GLU A N 1
ATOM 1568 C CA . GLU A 1 195 ? -9.442 -10.566 -3.807 1.00 97.06 195 GLU A CA 1
ATOM 1569 C C . GLU A 1 195 ? -9.901 -9.144 -4.138 1.00 97.06 195 GLU A C 1
ATOM 1571 O O . GLU A 1 195 ? -10.282 -8.887 -5.276 1.00 97.06 195 GLU A O 1
ATOM 1576 N N . ARG A 1 196 ? -9.844 -8.227 -3.165 1.00 98.19 196 ARG A N 1
ATOM 1577 C CA . ARG A 1 196 ? -10.201 -6.808 -3.301 1.00 98.19 196 ARG A CA 1
ATOM 1578 C C . ARG A 1 196 ? -9.153 -5.955 -2.605 1.00 98.19 196 ARG A C 1
ATOM 1580 O O . ARG A 1 196 ? -8.738 -6.263 -1.485 1.00 98.19 196 ARG A O 1
ATOM 1587 N N . VAL A 1 197 ? -8.729 -4.885 -3.262 1.00 98.38 197 VAL A N 1
ATOM 1588 C CA . VAL A 1 197 ? -7.633 -4.036 -2.788 1.00 98.38 197 VAL A CA 1
ATOM 1589 C C . VAL A 1 197 ? -7.938 -2.569 -3.052 1.00 98.38 197 VAL A C 1
ATOM 1591 O O . VAL A 1 197 ? -8.585 -2.245 -4.041 1.00 98.38 197 VAL A O 1
ATOM 1594 N N . ALA A 1 198 ? -7.467 -1.679 -2.189 1.00 98.19 198 ALA A N 1
ATOM 1595 C CA . ALA A 1 198 ? -7.573 -0.239 -2.377 1.00 98.19 198 ALA A CA 1
ATOM 1596 C C . ALA A 1 198 ? -6.224 0.437 -2.146 1.00 98.19 198 ALA A C 1
ATOM 1598 O O . ALA A 1 198 ? -5.400 -0.027 -1.356 1.00 98.19 198 ALA A O 1
ATOM 1599 N N . ASP A 1 199 ? -6.014 1.561 -2.819 1.00 97.38 199 ASP A N 1
ATOM 1600 C CA . ASP A 1 199 ? -4.840 2.399 -2.621 1.00 97.38 199 ASP A CA 1
ATOM 1601 C C . ASP A 1 199 ? -5.216 3.620 -1.780 1.00 97.38 199 ASP A C 1
ATOM 1603 O O . ASP A 1 199 ? -5.538 4.685 -2.298 1.00 97.38 199 ASP A O 1
ATOM 1607 N N . LEU A 1 200 ? -5.244 3.445 -0.457 1.00 96.50 200 LEU A N 1
ATOM 1608 C CA . LEU A 1 200 ? -5.712 4.484 0.464 1.00 96.50 200 LEU A CA 1
ATOM 1609 C C . LEU A 1 200 ? -4.943 5.818 0.353 1.00 96.50 200 LEU A C 1
ATOM 1611 O O . LEU A 1 200 ? -5.591 6.860 0.428 1.00 96.50 200 LEU A O 1
ATOM 1615 N N . PRO A 1 201 ? -3.612 5.837 0.124 1.00 95.81 201 PRO A N 1
ATOM 1616 C CA . PRO A 1 201 ? -2.883 7.068 -0.182 1.00 95.81 201 PRO A CA 1
ATOM 1617 C C . PRO A 1 201 ? -3.408 7.876 -1.379 1.00 95.81 201 PRO A C 1
ATOM 1619 O O . PRO A 1 201 ? -3.196 9.081 -1.411 1.00 95.81 201 PRO A O 1
ATOM 1622 N N . MET A 1 202 ? -4.084 7.253 -2.350 1.00 95.38 202 MET A N 1
ATOM 1623 C CA . MET A 1 202 ? -4.704 7.959 -3.484 1.00 95.38 202 MET A CA 1
ATOM 1624 C C . MET A 1 202 ? -6.047 8.614 -3.128 1.00 95.38 202 MET A C 1
ATOM 1626 O O . MET A 1 202 ? -6.595 9.354 -3.943 1.00 95.38 202 MET A O 1
ATOM 1630 N N . CYS A 1 203 ? -6.586 8.333 -1.940 1.00 94.94 203 CYS A N 1
ATOM 1631 C CA . CYS A 1 203 ? -7.891 8.813 -1.493 1.00 94.94 203 CYS A CA 1
ATOM 1632 C C . CYS A 1 203 ? -7.823 10.026 -0.550 1.00 94.94 203 CYS A C 1
ATOM 1634 O O . CYS A 1 203 ? -8.872 10.550 -0.172 1.00 94.94 203 CYS A O 1
ATOM 1636 N N . VAL A 1 204 ? -6.619 10.431 -0.133 1.00 92.25 204 VAL A N 1
ATOM 1637 C CA . VAL A 1 204 ? -6.375 11.451 0.902 1.00 92.25 204 VAL A CA 1
ATOM 1638 C C . VAL A 1 204 ? -5.745 12.731 0.371 1.00 92.25 204 VAL A C 1
ATOM 1640 O O . VAL A 1 204 ? -5.061 12.680 -0.674 1.00 92.25 204 VAL A O 1
#

pLDDT: mean 93.03, std 8.29, range [50.09, 98.62]

Secondary structure (DSSP, 8-state):
--GGGHHHHHHHHHHHTTT--HHHHHHHHHHHTT--HHHHHHHHHH---HHHHHHHHHHBPPGGGGTTSEEEEEHHHHHHHHHHHHHT--EEE-TTS-EEES----TT----HHHHHHHHHHHHHHHHH--SEEEEEEETTSTTHHHHHHHHHHHHHHTT--EEEEEES-HHHHHHT--SSEEE---HHHHHH-SSEE-GGGG-

Foldseek 3Di:
DDPLCPVLQVQLLVCQQVVNDNVVSLVVSCVVSVHDPLSSLVSSQAHHHPVLLVLLLVQEDDLLRQAQFEEEEQAPQQLVLLLCVVVVHDWDQHSSRAIHDSDPPQQDDDDDPSSLVSLVVLVVSCLVRHYNEYEYEAALPRPCSVVVQVSSVVVCVVSVHHYHYDHDPCSLVVLLPDPGGEYAHSPSSSSSRDRHYYPSSVRD

Solvent-accessible surface area (backbone atoms only — not comparable 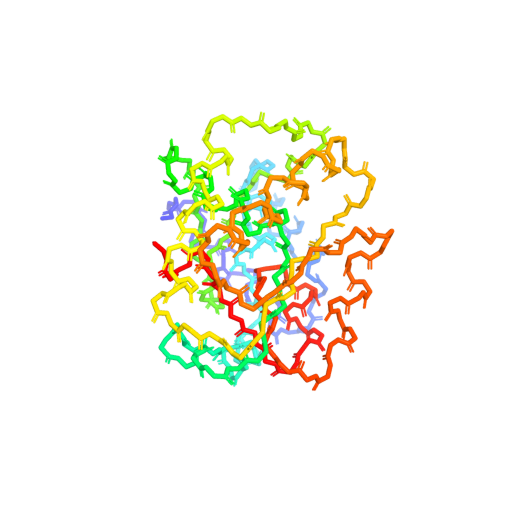to full-atom values): 11253 Å² total; per-residue (Å²): 132,66,77,86,48,54,65,51,50,56,54,38,30,59,41,34,64,69,69,45,57,64,72,58,41,42,49,53,46,26,59,74,70,67,51,55,70,71,54,40,54,47,48,64,71,38,60,60,22,66,71,56,29,54,56,48,48,74,28,52,49,56,71,86,67,46,40,65,32,39,39,36,31,41,35,61,68,42,36,51,43,33,28,33,60,77,71,69,49,78,66,40,78,24,77,55,71,37,68,40,66,78,72,92,67,67,92,74,58,65,94,42,74,57,48,52,51,23,49,50,47,53,49,53,45,46,67,72,49,42,40,60,31,35,38,35,40,30,48,51,86,43,71,62,35,68,58,54,42,53,49,52,51,50,51,35,57,77,69,71,50,58,62,52,65,44,73,28,95,50,46,68,61,57,57,37,65,52,85,77,53,36,36,27,46,65,52,65,72,45,54,70,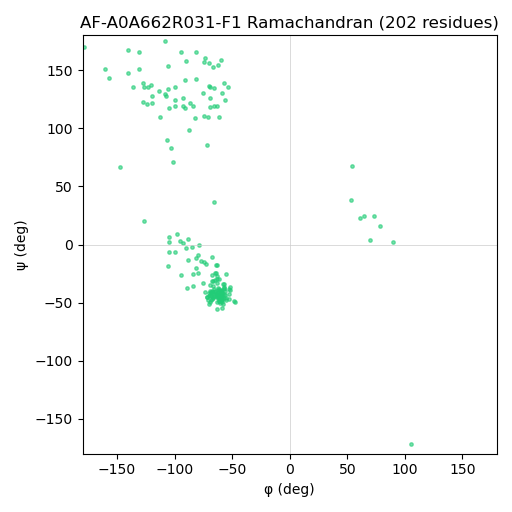56,35,74,33,30,26,50,59,61,80,62,104